Protein AF-A0A7C1PG39-F1 (afdb_monomer)

Foldseek 3Di:
DDDDDPDDPPDLLQDPVNLVVLVVVLVVLVVLLVVDQAPDDLVVLCVVVNPPVSCVCVVQCSSPSLQGPVNLVSLVSNLSSLVVVLVVLVVVLVVCPPPPPLVSLLSVLVSLLSVLVSLLSVLSSCQVVFKDKDKDKAFAQGKAPCVVVVDQWIKHFPDWDFDADPQQHTDKIKTWIFTGGPNHGPDIDIAIAVRWDDDPQKTKHQDDKFKWWWWWWAFPNDIDTDTGTAQDWDDPPQQKIKHKHKALAWDADPVRHTHHSHRHNPPIKIWIFMDHNRHTPDIDIDDQQGWADDPGGIMHGPDMTMITMMMMIHGPSVVSNVVSVVSSVSSVVSNVVSVVVVVVVVVVD

pLDDT: mean 91.59, std 9.26, range [41.66, 98.5]

Nearest PDB structures (foldseek):
  6zmq-assembly1_A  TM=5.097E-01  e=8.838E-05  Thermus thermophilus HB27
  7r5j-assembly1_T0  TM=1.259E-01  e=3.767E+00  Homo sapiens

Secondary structure (DSSP, 8-state):
----PPPPPPPGGG-HHHHHHHHHHHHHHHHHHHTS--S--HHHHHHHH-HHHHHHHHHHTGGGGGGSHHHHHHHHHHHHHHHHHHHHHHHHHHHTTTS-HHHHHHHHHHHHHHHHHHHHHHHHHHHHHH-EEEEEEEETT-EE-GGGGT-S-EEEEEEEEEEE-TTS-EEEEEEEEEEEETTEEEEEEEEETTB-EEETTEEEEEEEEEEEEEEEEEETTEEEEEEEETT-EEE-STTEEEEEEEETBEEE-TTS-EEESSSS-SB-EEEEEEEETTEEEEEEEE-TT-EEEETTEEEEEEEEEEEEEEEEEE-TTHHHHHHHHHHHHHHHHHHHHHHHHHHHHTT--

Sequence (349 aa):
MFGIAPRARENPLLSVRIFLGVIAFLAAACTLASLIPQREISAFYLHHYGPILGRLIVFAGLDRAYQAWWFVAAEAWLVLSMGACTWRRAMMWRRLGGAPARHRIAQLSLALAHLGVLLILATLILRPYTHRADYVNVAEGGIAGLARHAYPFDLYVRRFTVDVYPDGTPKQYTTLVEVRESGKIKRVARIAVNHPLRHRGTTVYQYNWGWLVRGTVTRAGATRLFEIPSGTAVDLAGGCSLHLHFYPDFALDAAGAPSSRSPLPRRPRVFYVLYRDGRPETFGLAAPGETASLPDGNLVVQGYKPYTGLQVKREPTLPLTFLGFGLTAAGLALYYTLRLTRAQNSTEG

Radius of gyration: 30.85 Å; Cα contacts (8 Å, |Δi|>4): 622; chains: 1; bounding box: 72×48×105 Å

Structure (mmCIF, N/CA/C/O backbone):
data_AF-A0A7C1PG39-F1
#
_entry.id   AF-A0A7C1PG39-F1
#
loop_
_atom_site.group_PDB
_atom_site.id
_atom_site.type_symbol
_atom_site.label_atom_id
_atom_site.label_alt_id
_atom_site.label_comp_id
_atom_site.label_asym_id
_atom_site.label_entity_id
_atom_site.label_seq_id
_atom_site.pdbx_PDB_ins_code
_atom_site.Cartn_x
_atom_site.Cartn_y
_atom_site.Cartn_z
_atom_site.occupancy
_atom_site.B_iso_or_equiv
_atom_site.auth_seq_id
_atom_site.auth_comp_id
_atom_site.auth_asym_id
_atom_site.auth_atom_id
_atom_site.pdbx_PDB_model_num
ATOM 1 N N . MET A 1 1 ? -0.881 6.424 72.171 1.00 41.66 1 MET A N 1
ATOM 2 C CA . MET A 1 1 ? -0.292 5.715 71.015 1.00 41.66 1 MET A CA 1
ATOM 3 C C . MET A 1 1 ? -1.399 5.545 69.974 1.00 41.66 1 MET A C 1
ATOM 5 O O . MET A 1 1 ? -2.175 4.606 70.060 1.00 41.66 1 MET A O 1
ATOM 9 N N . PHE A 1 2 ? -1.585 6.527 69.086 1.00 43.25 2 PHE A N 1
ATOM 10 C CA . PHE A 1 2 ? -2.632 6.471 68.058 1.00 43.25 2 PHE A CA 1
ATOM 11 C C . PHE A 1 2 ? -2.152 5.571 66.917 1.00 43.25 2 PHE A C 1
ATOM 13 O O . PHE A 1 2 ? -1.269 5.952 66.152 1.00 43.25 2 PHE A O 1
ATOM 20 N N . GLY A 1 3 ? -2.699 4.357 66.843 1.00 43.78 3 GLY A N 1
ATOM 21 C CA . GLY A 1 3 ? -2.444 3.431 65.746 1.00 43.78 3 GLY A CA 1
ATOM 22 C C . GLY A 1 3 ? -3.002 3.998 64.445 1.00 43.78 3 GLY A C 1
ATOM 23 O O . GLY A 1 3 ? -4.213 4.034 64.243 1.00 43.78 3 GLY A O 1
ATOM 24 N N . ILE A 1 4 ? -2.115 4.452 63.562 1.00 51.19 4 ILE A N 1
ATOM 25 C CA . ILE A 1 4 ? -2.457 4.773 62.178 1.00 51.19 4 ILE A CA 1
ATOM 26 C C . ILE A 1 4 ? -2.813 3.444 61.511 1.00 51.19 4 ILE A C 1
ATOM 28 O O . ILE A 1 4 ? -1.937 2.616 61.262 1.00 51.19 4 ILE A O 1
ATOM 32 N N . ALA A 1 5 ? -4.101 3.219 61.251 1.00 53.06 5 ALA A N 1
ATOM 33 C CA . ALA A 1 5 ? -4.539 2.092 60.440 1.00 53.06 5 ALA A CA 1
ATOM 34 C C . ALA A 1 5 ? -3.797 2.132 59.086 1.00 53.06 5 ALA A C 1
ATOM 36 O O . ALA A 1 5 ? -3.719 3.203 58.470 1.00 53.06 5 ALA A O 1
ATOM 37 N N . PRO A 1 6 ? -3.231 1.012 58.603 1.00 53.28 6 PRO A N 1
ATOM 38 C CA . PRO A 1 6 ? -2.527 1.001 57.329 1.00 53.28 6 PRO A CA 1
ATOM 39 C C . PRO A 1 6 ? -3.495 1.419 56.217 1.00 53.28 6 PRO A C 1
ATOM 41 O O . PRO A 1 6 ? -4.559 0.821 56.054 1.00 53.28 6 PRO A O 1
ATOM 44 N N . ARG A 1 7 ? -3.139 2.461 55.447 1.00 59.53 7 ARG A N 1
ATOM 45 C CA . ARG A 1 7 ? -3.878 2.837 54.232 1.00 59.53 7 ARG A CA 1
ATOM 46 C C . ARG A 1 7 ? -3.993 1.590 53.359 1.00 59.53 7 ARG A C 1
ATOM 48 O O . ARG A 1 7 ? -2.973 1.042 52.941 1.00 59.53 7 ARG A O 1
ATOM 55 N N . ALA A 1 8 ? -5.221 1.139 53.104 1.00 61.12 8 ALA A N 1
ATOM 56 C CA . ALA A 1 8 ? -5.480 0.048 52.175 1.00 61.12 8 ALA A CA 1
ATOM 57 C C . ALA A 1 8 ? -4.740 0.342 50.860 1.00 61.12 8 ALA A C 1
ATOM 59 O O . ALA A 1 8 ? -4.895 1.430 50.304 1.00 61.12 8 ALA A O 1
ATOM 60 N N . ARG A 1 9 ? -3.891 -0.589 50.399 1.00 66.56 9 ARG A N 1
ATOM 61 C CA . ARG A 1 9 ? -3.135 -0.419 49.149 1.00 66.56 9 ARG A CA 1
ATOM 62 C C . ARG A 1 9 ? -4.124 -0.124 48.020 1.00 66.56 9 ARG A C 1
ATOM 64 O O . ARG A 1 9 ? -4.999 -0.940 47.737 1.00 66.56 9 ARG A O 1
ATOM 71 N N . GLU A 1 10 ? -3.998 1.045 47.395 1.00 77.50 10 GLU A N 1
ATOM 72 C CA 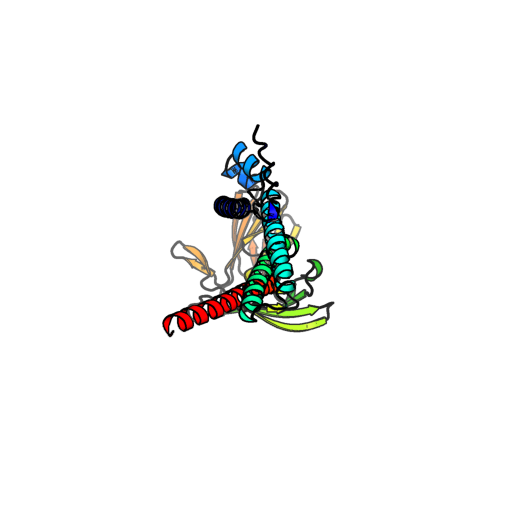. GLU A 1 10 ? -4.821 1.414 46.245 1.00 77.50 10 GLU A CA 1
ATOM 73 C C . GLU A 1 10 ? -4.595 0.400 45.116 1.00 77.50 10 GLU A C 1
ATOM 75 O O . GLU A 1 10 ? -3.454 0.100 44.764 1.00 77.50 10 GLU A O 1
ATOM 80 N N . ASN A 1 11 ? -5.674 -0.155 44.552 1.00 88.56 11 ASN A N 1
ATOM 81 C CA . ASN A 1 11 ? -5.563 -1.073 43.420 1.00 88.56 11 ASN A CA 1
ATOM 82 C C . ASN A 1 11 ? -5.003 -0.299 42.210 1.00 88.56 11 ASN A C 1
ATOM 84 O O . ASN A 1 11 ? -5.682 0.612 41.721 1.00 88.56 11 ASN A O 1
ATOM 88 N N . PRO A 1 12 ? -3.814 -0.655 41.693 1.00 90.88 12 PRO A N 1
ATOM 89 C CA . PRO A 1 12 ? -3.157 0.118 40.647 1.00 90.88 12 PRO A CA 1
ATOM 90 C C . PRO A 1 12 ? -3.965 0.158 39.341 1.00 90.88 12 PRO A C 1
ATOM 92 O O . PRO A 1 12 ? -3.928 1.165 38.638 1.00 90.88 12 PRO A O 1
ATOM 95 N N . LEU A 1 13 ? -4.771 -0.873 39.051 1.00 90.56 13 LEU A N 1
ATOM 96 C CA . LEU A 1 13 ? -5.644 -0.912 37.869 1.00 90.56 13 LEU A CA 1
ATOM 97 C C . LEU A 1 13 ? -6.783 0.116 37.924 1.00 90.56 13 LEU A C 1
ATOM 99 O O . LEU A 1 13 ? -7.329 0.480 36.886 1.00 90.56 13 LEU A O 1
ATOM 103 N N . LEU A 1 14 ? -7.150 0.587 39.118 1.00 89.94 14 LEU A N 1
ATOM 104 C CA . LEU A 1 14 ? -8.208 1.578 39.330 1.00 89.94 14 LEU A CA 1
ATOM 105 C C . LEU A 1 14 ? -7.648 2.975 39.652 1.00 89.94 14 LEU A C 1
ATOM 107 O O . LEU A 1 14 ? -8.418 3.885 39.966 1.00 89.94 14 LEU A O 1
ATOM 111 N N . SER A 1 15 ? -6.324 3.157 39.592 1.00 92.44 15 SER A N 1
ATOM 112 C CA . SER A 1 15 ? -5.670 4.428 39.898 1.00 92.44 15 SER A CA 1
ATOM 113 C C . SER A 1 15 ? -5.653 5.358 38.684 1.00 92.44 15 SER A C 1
ATOM 115 O O . SER A 1 15 ? -4.972 5.101 37.691 1.00 92.44 15 SER A O 1
ATOM 117 N N . VAL A 1 16 ? -6.343 6.497 38.794 1.00 89.88 16 VAL A N 1
ATOM 118 C CA . VAL A 1 16 ? -6.350 7.543 37.752 1.00 89.88 16 VAL A CA 1
ATOM 119 C C . VAL A 1 16 ? -4.948 8.120 37.527 1.00 89.88 16 VAL A C 1
ATOM 121 O O . VAL A 1 16 ? -4.597 8.452 36.400 1.00 89.88 16 VAL A O 1
ATOM 124 N N . ARG A 1 17 ? -4.116 8.199 38.576 1.00 92.94 17 ARG A N 1
ATOM 12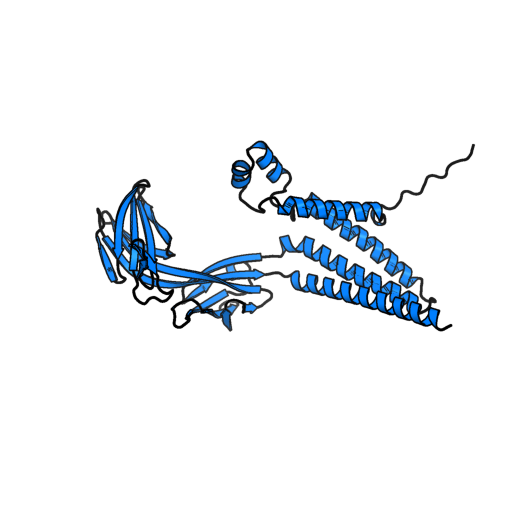5 C CA . ARG A 1 17 ? -2.740 8.713 38.473 1.00 92.94 17 ARG A CA 1
ATOM 126 C C . ARG A 1 17 ? -1.877 7.829 37.578 1.00 92.94 17 ARG A C 1
ATOM 128 O O . ARG A 1 17 ? -1.206 8.340 36.689 1.00 92.94 17 ARG A O 1
ATOM 135 N N . ILE A 1 18 ? -1.938 6.512 37.789 1.00 94.00 18 ILE A N 1
ATOM 136 C CA . ILE A 1 18 ? -1.209 5.546 36.958 1.00 94.00 18 ILE A CA 1
ATOM 137 C C . ILE A 1 18 ? -1.749 5.588 35.528 1.00 94.00 18 ILE A C 1
ATOM 139 O O . ILE A 1 18 ? -0.968 5.668 34.589 1.00 94.00 18 ILE A O 1
ATOM 143 N N . PHE A 1 19 ? -3.073 5.603 35.360 1.00 92.75 19 PHE A N 1
ATOM 144 C CA . PHE A 1 19 ? -3.708 5.679 34.045 1.00 92.75 19 PHE A CA 1
ATOM 145 C C . PHE A 1 19 ? -3.235 6.892 33.225 1.00 92.75 19 PHE A C 1
ATOM 147 O O . PHE A 1 19 ? -2.781 6.733 32.093 1.00 92.75 19 PHE A O 1
ATOM 154 N N . LEU A 1 20 ? -3.276 8.095 33.811 1.00 94.38 20 LEU A N 1
ATOM 155 C CA . LEU A 1 20 ? -2.799 9.316 33.155 1.00 94.38 20 LEU A CA 1
ATOM 156 C C . LEU A 1 20 ? -1.292 9.270 32.876 1.00 94.38 20 LEU A C 1
ATOM 158 O O . LEU A 1 20 ? -0.862 9.715 31.814 1.00 94.38 20 LEU A O 1
ATOM 162 N N . GLY A 1 21 ? -0.501 8.693 33.785 1.00 97.19 21 GLY A N 1
ATOM 163 C CA . GLY A 1 21 ? 0.932 8.483 33.577 1.00 97.19 21 GLY A CA 1
ATOM 164 C C . GLY A 1 21 ? 1.232 7.576 32.380 1.00 97.19 21 GLY A C 1
ATOM 165 O O . GLY A 1 21 ? 2.100 7.898 31.574 1.00 97.19 21 GLY A O 1
ATOM 166 N N . VAL A 1 22 ? 0.478 6.486 32.211 1.00 96.56 22 VAL A N 1
ATOM 167 C CA . VAL A 1 22 ? 0.635 5.570 31.069 1.00 96.56 22 VAL A CA 1
ATOM 168 C C . VAL A 1 22 ? 0.227 6.239 29.752 1.00 96.56 22 VAL A C 1
ATOM 170 O O . VAL A 1 22 ? 0.927 6.081 28.755 1.00 96.56 22 VAL A O 1
ATOM 173 N N . ILE A 1 23 ? -0.846 7.039 29.736 1.00 95.38 23 ILE A N 1
ATOM 174 C CA . ILE A 1 23 ? -1.215 7.827 28.546 1.00 95.38 23 ILE A CA 1
ATOM 175 C C . ILE A 1 23 ? -0.121 8.841 28.199 1.00 95.38 23 ILE A C 1
ATOM 177 O O . ILE A 1 23 ? 0.262 8.942 27.035 1.00 95.38 23 ILE A O 1
ATOM 181 N N . ALA A 1 24 ? 0.400 9.574 29.186 1.00 97.38 24 ALA A N 1
ATOM 182 C CA . ALA A 1 24 ? 1.472 10.543 28.968 1.00 97.38 24 ALA A CA 1
ATOM 183 C C . ALA A 1 24 ? 2.743 9.868 28.430 1.00 97.38 24 ALA A C 1
ATOM 185 O O . ALA A 1 24 ? 3.367 10.378 27.500 1.00 97.38 24 ALA A O 1
ATOM 186 N N . PHE A 1 25 ? 3.082 8.690 28.960 1.00 96.81 25 PHE A N 1
ATOM 187 C CA . PHE A 1 25 ? 4.173 7.865 28.454 1.00 96.81 25 PHE A CA 1
ATOM 188 C C . PHE A 1 25 ? 3.961 7.466 26.988 1.00 96.81 25 PHE A C 1
ATOM 190 O O . PHE A 1 25 ? 4.849 7.693 26.169 1.00 96.81 25 PHE A O 1
ATOM 197 N N . LEU A 1 26 ? 2.788 6.928 26.632 1.00 95.19 26 LEU A N 1
ATOM 198 C CA . LEU A 1 26 ? 2.481 6.551 25.248 1.00 95.19 26 LEU A CA 1
ATOM 199 C C . LEU A 1 26 ? 2.504 7.759 24.307 1.00 95.19 26 LEU A C 1
ATOM 201 O O . LEU A 1 26 ? 3.029 7.658 23.203 1.00 95.19 26 LEU A O 1
ATOM 205 N N . ALA A 1 27 ? 1.989 8.911 24.741 1.00 95.44 27 ALA A N 1
ATOM 206 C CA . ALA A 1 27 ? 2.037 10.143 23.959 1.00 95.44 27 ALA A CA 1
ATOM 207 C C . ALA A 1 27 ? 3.486 10.585 23.693 1.00 95.44 27 ALA A C 1
ATOM 209 O O . ALA A 1 27 ? 3.842 10.861 22.548 1.00 95.44 27 ALA A O 1
ATOM 210 N N . ALA A 1 28 ? 4.342 10.590 24.721 1.00 95.56 28 ALA A N 1
ATOM 211 C CA . ALA A 1 28 ? 5.761 10.909 24.574 1.00 95.56 28 ALA A CA 1
ATOM 212 C C . ALA A 1 28 ? 6.482 9.902 23.661 1.00 95.56 28 ALA A C 1
ATOM 214 O O . ALA A 1 28 ? 7.243 10.302 22.779 1.00 95.56 28 ALA A O 1
ATOM 215 N N . ALA A 1 29 ? 6.195 8.609 23.825 1.00 93.81 29 ALA A N 1
ATOM 216 C CA . ALA A 1 29 ? 6.745 7.548 22.993 1.00 93.81 29 ALA A CA 1
ATOM 217 C C . ALA A 1 29 ? 6.335 7.684 21.520 1.00 93.81 29 ALA A C 1
ATOM 219 O O . ALA A 1 29 ? 7.189 7.569 20.646 1.00 93.81 29 ALA A O 1
ATOM 220 N N . CYS A 1 30 ? 5.062 7.973 21.233 1.00 92.81 30 CYS A N 1
ATOM 221 C CA . CYS A 1 30 ? 4.568 8.214 19.876 1.00 92.81 30 CYS A CA 1
ATOM 222 C C . CYS A 1 30 ? 5.248 9.424 19.225 1.00 92.81 30 CYS A C 1
ATOM 224 O O . CYS A 1 30 ? 5.636 9.352 18.057 1.00 92.81 30 CYS A O 1
ATOM 226 N N . THR A 1 31 ? 5.418 10.518 19.972 1.00 93.19 31 THR A N 1
ATOM 227 C CA . THR A 1 31 ? 6.129 11.710 19.492 1.00 93.19 31 THR A CA 1
ATOM 228 C C . THR A 1 31 ? 7.583 11.380 19.168 1.00 93.19 31 THR A C 1
ATOM 230 O O . THR A 1 31 ? 8.038 11.677 18.068 1.00 93.19 31 THR A O 1
ATOM 233 N N . LEU A 1 32 ? 8.294 10.703 20.075 1.00 91.31 32 LEU A N 1
ATOM 234 C CA . LEU A 1 32 ? 9.685 10.301 19.857 1.00 91.31 32 LEU A CA 1
ATOM 235 C C . LEU A 1 32 ? 9.826 9.342 18.666 1.00 91.31 32 LEU A C 1
ATOM 237 O O . LEU A 1 32 ? 10.704 9.525 17.828 1.00 91.31 32 LEU A O 1
ATOM 241 N N . ALA A 1 33 ? 8.942 8.348 18.563 1.00 89.88 33 ALA A N 1
ATOM 242 C CA . ALA A 1 33 ? 8.939 7.380 17.470 1.00 89.88 33 ALA A CA 1
ATOM 243 C C . ALA A 1 33 ? 8.717 8.044 16.106 1.00 89.88 33 ALA A C 1
ATOM 245 O O . ALA A 1 33 ? 9.299 7.616 15.115 1.00 89.88 33 ALA A O 1
ATOM 246 N N . SER A 1 34 ? 7.925 9.117 16.056 1.00 90.38 34 SER A N 1
ATOM 247 C CA . SER A 1 34 ? 7.662 9.862 14.818 1.00 90.38 34 SER A CA 1
ATOM 248 C C . SER A 1 34 ? 8.887 10.629 14.301 1.00 90.38 34 SER A C 1
ATOM 250 O O . SER A 1 34 ? 8.919 10.993 13.130 1.00 90.38 34 SER A O 1
ATOM 252 N N . LEU A 1 35 ? 9.899 10.863 15.147 1.00 93.31 35 LEU A N 1
ATOM 253 C CA . LEU A 1 35 ? 11.158 11.518 14.769 1.00 93.31 35 LEU A CA 1
ATOM 254 C C . LEU A 1 35 ? 12.196 10.544 14.190 1.00 93.31 35 LEU A C 1
ATOM 256 O O . LEU A 1 35 ? 13.206 10.978 13.639 1.00 93.31 35 LEU A O 1
ATOM 260 N N . ILE A 1 36 ? 11.975 9.235 14.332 1.00 93.25 36 ILE A N 1
ATOM 261 C CA . ILE A 1 36 ? 12.911 8.188 13.918 1.00 93.25 36 ILE A CA 1
ATOM 262 C C . ILE A 1 36 ? 12.274 7.412 12.756 1.00 93.25 36 ILE A C 1
ATOM 264 O O . ILE A 1 36 ? 11.169 6.890 12.931 1.00 93.25 36 ILE A O 1
ATOM 268 N N . PRO A 1 37 ? 12.941 7.275 11.590 1.00 94.12 37 PRO A N 1
ATOM 269 C CA . PRO A 1 37 ? 12.465 6.419 10.505 1.00 94.12 37 PRO A CA 1
ATOM 270 C C . PRO A 1 37 ? 12.136 5.023 11.036 1.00 94.12 37 PRO A C 1
ATOM 272 O O . PRO A 1 37 ? 12.925 4.447 11.780 1.00 94.12 37 PRO A O 1
ATOM 275 N N . GLN A 1 38 ? 10.962 4.488 10.713 1.00 93.31 38 GLN A N 1
ATOM 276 C CA . GLN A 1 38 ? 10.481 3.222 11.274 1.00 93.31 38 GLN A CA 1
ATOM 277 C C . GLN A 1 38 ? 10.687 2.071 10.283 1.00 93.31 38 GLN A C 1
ATOM 279 O O . GLN A 1 38 ? 10.391 2.216 9.100 1.00 93.31 38 GLN A O 1
ATOM 284 N N . ARG A 1 39 ? 11.076 0.897 10.795 1.00 90.31 39 ARG A N 1
ATOM 285 C CA . ARG A 1 39 ? 11.240 -0.373 10.063 1.00 90.31 39 ARG A CA 1
ATOM 286 C C . ARG A 1 39 ? 12.253 -0.339 8.919 1.00 90.31 39 ARG A C 1
ATOM 288 O O . ARG A 1 39 ? 12.139 -1.129 7.982 1.00 90.31 39 ARG A O 1
ATOM 295 N N . GLU A 1 40 ? 13.248 0.530 9.016 1.00 93.25 40 GLU A N 1
ATOM 296 C CA . GLU A 1 40 ? 14.405 0.462 8.133 1.00 93.25 40 GLU A CA 1
ATOM 297 C C . GLU A 1 40 ? 15.301 -0.724 8.504 1.00 93.25 40 GLU A C 1
ATOM 299 O O . GLU A 1 40 ? 15.202 -1.320 9.583 1.00 93.25 40 GLU A O 1
ATOM 304 N N . ILE A 1 41 ? 16.205 -1.087 7.600 1.00 92.81 41 ILE A N 1
ATOM 305 C CA . ILE A 1 41 ? 17.212 -2.111 7.888 1.00 92.81 41 ILE A CA 1
ATOM 306 C C . ILE A 1 41 ? 18.158 -1.636 8.999 1.00 92.81 41 ILE A C 1
ATOM 308 O O . ILE A 1 41 ? 18.514 -0.465 9.065 1.00 92.81 41 ILE A O 1
ATOM 312 N N . SER A 1 42 ? 18.652 -2.535 9.854 1.00 91.69 42 SER A N 1
ATOM 313 C CA . SER A 1 42 ? 19.498 -2.137 10.995 1.00 91.69 42 SER A CA 1
ATOM 314 C C . SER A 1 42 ? 20.742 -1.330 10.588 1.00 91.69 42 SER A C 1
ATOM 316 O O . SER A 1 42 ? 21.139 -0.411 11.302 1.00 91.69 42 SER A O 1
ATOM 318 N N . ALA A 1 43 ? 21.318 -1.619 9.415 1.00 93.19 43 ALA A N 1
ATOM 319 C CA . ALA A 1 43 ? 22.460 -0.887 8.865 1.00 93.19 43 ALA A CA 1
ATOM 320 C C . ALA A 1 43 ? 22.168 0.607 8.632 1.00 93.19 43 ALA A C 1
ATOM 322 O O . ALA A 1 43 ? 23.052 1.437 8.843 1.00 93.19 43 ALA A O 1
ATOM 323 N N . PHE A 1 44 ? 20.929 0.954 8.266 1.00 96.25 44 PHE A N 1
ATOM 324 C CA . PHE A 1 44 ? 20.497 2.339 8.085 1.00 96.25 44 PHE A CA 1
ATOM 325 C C . PHE A 1 44 ? 20.711 3.146 9.367 1.00 96.25 44 PHE A C 1
ATOM 327 O O . PHE A 1 44 ? 21.318 4.214 9.333 1.00 96.25 44 PHE A O 1
ATOM 334 N N . TYR A 1 45 ? 20.290 2.611 10.516 1.00 95.75 45 TYR A N 1
ATOM 335 C CA . TYR A 1 45 ? 20.395 3.325 11.788 1.00 95.75 45 TYR A CA 1
ATOM 336 C C . TYR A 1 45 ? 21.842 3.502 12.243 1.00 95.75 45 TYR A C 1
ATOM 338 O O . TYR A 1 45 ? 22.198 4.567 12.740 1.00 95.75 45 TYR A O 1
ATOM 346 N N . LEU A 1 46 ? 22.687 2.483 12.057 1.00 95.38 46 LEU A N 1
ATOM 347 C CA . LEU A 1 46 ? 24.109 2.573 12.399 1.00 95.38 46 LEU A CA 1
ATOM 348 C C . LEU A 1 46 ? 24.837 3.601 11.525 1.00 95.38 46 LEU A C 1
ATOM 350 O O . LEU A 1 46 ? 25.708 4.307 12.026 1.00 95.38 46 LEU A O 1
ATOM 354 N N . HIS A 1 47 ? 24.474 3.692 10.244 1.00 95.44 47 HIS A N 1
ATOM 355 C CA . HIS A 1 47 ? 25.060 4.655 9.317 1.00 95.44 47 HIS A CA 1
ATOM 356 C C . HIS A 1 47 ? 24.554 6.084 9.571 1.00 95.44 47 HIS A C 1
ATOM 358 O O . HIS A 1 47 ? 25.343 7.022 9.578 1.00 95.44 47 HIS A O 1
ATOM 364 N N . HIS A 1 48 ? 23.250 6.261 9.801 1.00 96.44 48 HIS A N 1
ATOM 365 C CA . HIS A 1 48 ? 22.633 7.584 9.922 1.00 96.44 48 HIS A CA 1
ATOM 366 C C . HIS A 1 48 ? 22.822 8.222 11.308 1.00 96.44 48 HIS A C 1
ATOM 368 O O . HIS A 1 48 ? 23.032 9.427 11.404 1.00 96.44 48 HIS A O 1
ATOM 374 N N . TYR A 1 49 ? 22.777 7.425 12.380 1.00 95.50 49 TYR A N 1
ATOM 375 C CA . TYR A 1 49 ? 22.872 7.910 13.766 1.00 95.50 49 TYR A CA 1
ATOM 376 C C . TYR A 1 49 ? 24.217 7.581 14.434 1.00 95.50 49 TYR A C 1
ATOM 378 O O . TYR A 1 49 ? 24.443 7.928 15.592 1.00 95.50 49 TYR A O 1
ATOM 386 N N . GLY A 1 50 ? 25.117 6.899 13.725 1.00 96.19 50 GLY A N 1
ATOM 387 C CA . GLY A 1 50 ? 26.386 6.419 14.260 1.00 96.19 50 GLY A CA 1
ATOM 388 C C . GLY A 1 50 ? 26.266 5.099 15.040 1.00 96.19 50 GLY A C 1
ATOM 389 O O . GLY A 1 50 ? 25.175 4.658 15.421 1.00 96.19 50 GLY A O 1
ATOM 390 N N . PRO A 1 51 ? 27.401 4.437 15.322 1.00 94.94 51 PRO A N 1
ATOM 391 C CA . PRO A 1 51 ? 27.423 3.053 15.794 1.00 94.94 51 PRO A CA 1
ATOM 392 C C . PRO A 1 51 ? 26.866 2.861 17.209 1.00 94.94 51 PRO A C 1
ATOM 394 O O . PRO A 1 51 ? 26.412 1.764 17.527 1.00 94.94 51 PRO A O 1
ATOM 397 N N . ILE A 1 52 ? 26.932 3.874 18.076 1.00 96.81 52 ILE A N 1
ATOM 398 C CA . ILE A 1 52 ? 26.436 3.785 19.459 1.00 96.81 52 ILE A CA 1
ATOM 399 C C . ILE A 1 52 ? 24.929 4.042 19.483 1.00 96.81 52 ILE A C 1
ATOM 401 O O . ILE A 1 52 ? 24.160 3.164 19.871 1.00 96.81 52 ILE A O 1
ATOM 405 N N . LEU A 1 53 ? 24.500 5.218 19.016 1.00 95.25 53 LEU A N 1
ATOM 406 C CA . LEU A 1 53 ? 23.093 5.614 19.043 1.00 95.25 53 LEU A CA 1
ATOM 407 C C . LEU A 1 53 ? 22.235 4.721 18.138 1.00 95.25 53 LEU A C 1
ATOM 409 O O . LEU A 1 53 ? 21.165 4.291 18.558 1.00 95.25 53 LEU A O 1
ATOM 413 N N . GLY A 1 54 ? 22.730 4.348 16.953 1.00 95.44 54 GLY A N 1
ATOM 414 C CA . GLY A 1 54 ? 22.045 3.405 16.067 1.00 95.44 54 GLY A CA 1
ATOM 415 C C . GLY A 1 54 ? 21.820 2.036 16.716 1.00 95.44 54 GLY A C 1
ATOM 416 O O . GLY A 1 54 ? 20.730 1.475 16.610 1.00 95.44 54 GLY A O 1
ATOM 417 N N . ARG A 1 55 ? 22.807 1.519 17.467 1.00 95.75 55 ARG A N 1
ATOM 418 C CA . ARG A 1 55 ? 22.637 0.278 18.242 1.00 95.75 55 ARG A CA 1
ATOM 419 C C . ARG A 1 55 ? 21.615 0.436 19.361 1.00 95.75 55 ARG A C 1
ATOM 421 O O . ARG A 1 55 ? 20.803 -0.464 19.536 1.00 95.75 55 ARG A O 1
ATOM 428 N N . LEU A 1 56 ? 21.621 1.560 20.079 1.00 95.56 56 LEU A N 1
ATOM 429 C CA . LEU A 1 56 ? 20.631 1.835 21.125 1.00 95.56 56 LEU A CA 1
ATOM 430 C C . LEU A 1 56 ? 19.207 1.918 20.564 1.00 95.56 56 LEU A C 1
ATOM 432 O O . LEU A 1 56 ? 18.306 1.328 21.152 1.00 95.56 56 LEU A O 1
ATOM 436 N N . ILE A 1 57 ? 19.009 2.585 19.421 1.00 95.06 57 ILE A N 1
ATOM 437 C CA . ILE A 1 57 ? 17.705 2.689 18.744 1.00 95.06 57 ILE A CA 1
ATOM 438 C C . ILE A 1 57 ? 17.155 1.296 18.431 1.00 95.06 57 ILE A C 1
ATOM 440 O O . ILE A 1 57 ? 16.038 0.972 18.835 1.00 95.06 57 ILE A O 1
ATOM 444 N N . VAL A 1 58 ? 17.958 0.460 17.768 1.00 94.12 58 VAL A N 1
ATOM 445 C CA . VAL A 1 58 ? 17.551 -0.895 17.369 1.00 94.12 58 VAL A CA 1
ATOM 446 C C . VAL A 1 58 ? 17.360 -1.807 18.586 1.00 94.12 58 VAL A C 1
ATOM 448 O O . VAL A 1 58 ? 16.407 -2.585 18.646 1.00 94.12 58 VAL A O 1
ATOM 451 N N . PHE A 1 59 ? 18.243 -1.709 19.584 1.00 94.56 59 PHE A N 1
ATOM 452 C CA . PHE A 1 59 ? 18.167 -2.507 20.809 1.00 94.56 59 PHE A CA 1
ATOM 453 C C . PHE A 1 59 ? 16.921 -2.174 21.638 1.00 94.56 59 PHE A C 1
ATOM 455 O O . PHE A 1 59 ? 16.209 -3.076 22.076 1.00 94.56 59 PHE A O 1
ATOM 462 N N . ALA A 1 60 ? 16.623 -0.885 21.817 1.00 93.06 60 ALA A N 1
ATOM 463 C CA . ALA A 1 60 ? 15.438 -0.423 22.536 1.00 93.06 60 ALA A CA 1
ATOM 464 C C . ALA A 1 60 ? 14.130 -0.646 21.748 1.00 93.06 60 ALA A C 1
ATOM 466 O O . ALA A 1 60 ? 13.041 -0.460 22.297 1.00 93.06 60 ALA A O 1
ATOM 467 N N . GLY A 1 61 ? 14.217 -1.040 20.472 1.00 93.44 61 GLY A N 1
ATOM 468 C CA . GLY A 1 61 ? 13.070 -1.218 19.587 1.00 93.44 61 GLY A CA 1
ATOM 469 C C . GLY A 1 61 ? 12.444 0.100 19.129 1.00 93.44 61 GLY A C 1
ATOM 470 O O . GLY A 1 61 ? 11.275 0.107 18.751 1.00 93.44 61 GLY A O 1
ATOM 471 N N . LEU A 1 62 ? 13.181 1.216 19.183 1.00 93.44 62 LEU A N 1
ATOM 472 C CA . LEU A 1 62 ? 12.713 2.532 18.728 1.00 93.44 62 LEU A CA 1
ATOM 473 C C . LEU A 1 62 ? 12.576 2.607 17.197 1.00 93.44 62 LEU A C 1
ATOM 475 O O . LEU A 1 62 ? 11.806 3.424 16.699 1.00 93.44 62 LEU A O 1
ATOM 479 N N . ASP A 1 63 ? 13.256 1.719 16.466 1.00 93.44 63 ASP A N 1
ATOM 480 C CA . ASP A 1 63 ? 13.071 1.461 15.029 1.00 93.44 63 ASP A CA 1
ATOM 481 C C . ASP A 1 63 ? 11.698 0.845 14.702 1.00 93.44 63 ASP A C 1
ATOM 483 O O . ASP A 1 63 ? 11.244 0.868 13.559 1.00 93.44 63 ASP A O 1
ATOM 487 N N . ARG A 1 64 ? 11.029 0.275 15.707 1.00 91.69 64 ARG A N 1
ATOM 488 C CA . ARG A 1 64 ? 9.731 -0.402 15.607 1.00 91.69 64 ARG A CA 1
ATOM 489 C C . ARG A 1 64 ? 8.895 -0.142 16.856 1.00 91.69 64 ARG A C 1
ATOM 491 O O . ARG A 1 64 ? 8.314 -1.067 17.424 1.00 91.69 64 ARG A O 1
ATOM 498 N N . ALA A 1 65 ? 8.828 1.121 17.280 1.00 92.00 65 ALA A N 1
ATOM 499 C CA . ALA A 1 65 ? 8.312 1.509 18.595 1.00 92.00 65 ALA A CA 1
ATOM 500 C C . ALA A 1 65 ? 6.901 0.960 18.871 1.00 92.00 65 ALA A C 1
ATOM 502 O O . ALA A 1 65 ? 6.656 0.390 19.927 1.00 92.00 65 ALA A O 1
ATOM 503 N N . TYR A 1 66 ? 6.008 1.011 17.877 1.00 88.19 66 TYR A N 1
ATOM 504 C CA . TYR A 1 66 ? 4.626 0.507 17.966 1.00 88.19 66 TYR A CA 1
ATOM 505 C C . TYR A 1 66 ? 4.499 -1.021 18.118 1.00 88.19 66 TYR A C 1
ATOM 507 O O . TYR A 1 66 ? 3.398 -1.546 18.248 1.00 88.19 66 TYR A O 1
ATOM 515 N N . GLN A 1 67 ? 5.608 -1.754 18.026 1.00 90.12 67 GLN A N 1
ATOM 516 C CA . GLN A 1 67 ? 5.689 -3.203 18.239 1.00 90.12 67 GLN A CA 1
ATOM 517 C C . GLN A 1 67 ? 6.638 -3.562 19.383 1.00 90.12 67 GLN A C 1
ATOM 519 O O . GLN A 1 67 ? 6.796 -4.740 19.704 1.00 90.12 67 GLN A O 1
ATOM 524 N N . ALA A 1 68 ? 7.296 -2.570 19.983 1.00 93.38 68 ALA A N 1
ATOM 525 C CA . ALA A 1 68 ? 8.212 -2.808 21.073 1.00 93.38 68 ALA A CA 1
ATOM 526 C C . ALA A 1 68 ? 7.441 -3.298 22.305 1.00 93.38 68 ALA A C 1
ATOM 528 O O . ALA A 1 68 ? 6.345 -2.822 22.609 1.00 93.38 68 ALA A O 1
ATOM 529 N N . TRP A 1 69 ? 8.026 -4.249 23.034 1.00 93.19 69 TRP A N 1
ATOM 530 C CA . TRP A 1 69 ? 7.369 -4.896 24.173 1.00 93.19 69 TRP A CA 1
ATOM 531 C C . TRP A 1 69 ? 6.910 -3.888 25.235 1.00 93.19 69 TRP A C 1
ATOM 533 O O . TRP A 1 69 ? 5.857 -4.075 25.833 1.00 93.19 69 TRP A O 1
ATOM 543 N N . TRP A 1 70 ? 7.664 -2.803 25.441 1.00 95.44 70 TRP A N 1
ATOM 544 C CA . TRP A 1 70 ? 7.339 -1.757 26.411 1.00 95.44 70 TRP A CA 1
ATOM 545 C C . TRP A 1 70 ? 6.124 -0.926 25.978 1.00 95.44 70 TRP A C 1
ATOM 547 O O . TRP A 1 70 ? 5.319 -0.532 26.821 1.00 95.44 70 TRP A O 1
ATOM 557 N N . PHE A 1 71 ? 5.949 -0.702 24.672 1.00 94.75 71 PHE A N 1
ATOM 558 C CA . PHE A 1 71 ? 4.806 0.023 24.118 1.00 94.75 71 PHE A CA 1
ATOM 559 C C . PHE A 1 71 ? 3.548 -0.842 24.224 1.00 94.75 71 PHE A C 1
ATOM 561 O O . PHE A 1 71 ? 2.542 -0.421 24.792 1.00 94.75 71 PHE A O 1
ATOM 568 N N . VAL A 1 72 ? 3.653 -2.101 23.787 1.00 93.69 72 VAL A N 1
ATOM 569 C CA . VAL A 1 72 ? 2.571 -3.093 23.879 1.00 93.69 72 VAL A CA 1
ATOM 570 C C . VAL A 1 72 ? 2.174 -3.353 25.336 1.00 93.69 72 VAL A C 1
ATOM 572 O O . VAL A 1 72 ? 0.989 -3.472 25.635 1.00 93.69 72 VAL A O 1
ATOM 575 N N . ALA A 1 73 ? 3.132 -3.399 26.269 1.00 95.31 73 ALA A N 1
ATOM 576 C CA . ALA A 1 73 ? 2.848 -3.561 27.695 1.00 95.31 73 ALA A CA 1
ATOM 577 C C . ALA A 1 73 ? 2.083 -2.361 28.277 1.00 95.31 73 ALA A C 1
ATOM 579 O O . ALA A 1 73 ? 1.143 -2.552 29.051 1.00 95.31 73 ALA A O 1
ATOM 580 N N . ALA A 1 74 ? 2.445 -1.134 27.888 1.00 95.88 74 ALA A N 1
ATOM 581 C CA . ALA A 1 74 ? 1.727 0.073 28.291 1.00 95.88 74 ALA A CA 1
ATOM 582 C C . ALA A 1 74 ? 0.290 0.098 27.734 1.00 95.88 74 ALA A C 1
ATOM 584 O O . ALA A 1 74 ? -0.653 0.377 28.478 1.00 95.88 74 ALA A O 1
ATOM 585 N N . GLU A 1 75 ? 0.091 -0.270 26.465 1.00 94.75 75 GLU A N 1
ATOM 586 C CA . GLU A 1 75 ? -1.251 -0.416 25.882 1.00 94.75 75 GLU A CA 1
ATOM 587 C C . GLU A 1 75 ? -2.069 -1.516 26.573 1.00 94.75 75 GLU A C 1
ATOM 589 O O . GLU A 1 75 ? -3.229 -1.298 26.932 1.00 94.75 75 GLU A O 1
ATOM 594 N N . ALA A 1 76 ? -1.467 -2.682 26.827 1.00 94.88 76 ALA A N 1
ATOM 595 C CA . ALA A 1 76 ? -2.116 -3.781 27.535 1.00 94.88 76 ALA A CA 1
ATOM 596 C C . ALA A 1 76 ? -2.535 -3.364 28.952 1.00 94.88 76 ALA A C 1
ATOM 598 O O . ALA A 1 76 ? -3.638 -3.690 29.395 1.00 94.88 76 ALA A O 1
ATOM 599 N N . TRP A 1 77 ? -1.707 -2.580 29.647 1.00 96.06 77 TRP A N 1
ATOM 600 C CA . TRP A 1 77 ? -2.072 -2.010 30.939 1.00 96.06 77 TRP A CA 1
ATOM 601 C C . TRP A 1 77 ? -3.287 -1.078 30.842 1.00 96.06 77 TRP A C 1
ATOM 603 O O . TRP A 1 77 ? -4.190 -1.176 31.677 1.00 96.06 77 TRP A O 1
ATOM 613 N N . LEU A 1 78 ? -3.365 -0.210 29.822 1.00 95.31 78 LEU A N 1
ATOM 614 C CA . LEU A 1 78 ? -4.553 0.628 29.603 1.00 95.31 78 LEU A CA 1
ATOM 615 C C . LEU A 1 78 ? -5.809 -0.215 29.379 1.00 95.31 78 LEU A C 1
ATOM 617 O O . LEU A 1 78 ? -6.853 0.099 29.95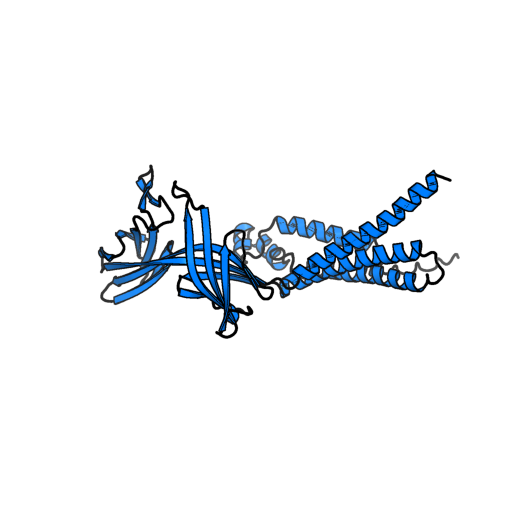1 1.00 95.31 78 LEU A O 1
ATOM 621 N N . VAL A 1 79 ? -5.709 -1.302 28.608 1.00 96.00 79 VAL A N 1
ATOM 622 C CA . VAL A 1 79 ? -6.818 -2.246 28.405 1.00 96.00 79 VAL A CA 1
ATOM 623 C C . VAL A 1 79 ? -7.252 -2.868 29.735 1.00 96.00 79 VAL A C 1
ATOM 625 O O . VAL A 1 79 ? -8.444 -2.878 30.040 1.00 96.00 79 VAL A O 1
ATOM 628 N N . LEU A 1 80 ? -6.314 -3.332 30.565 1.00 95.06 80 LEU A N 1
ATOM 629 C CA . LEU A 1 80 ? -6.625 -3.919 31.874 1.00 95.06 80 LEU A CA 1
ATOM 630 C C . LEU A 1 80 ? -7.253 -2.898 32.835 1.00 95.06 80 LEU A C 1
ATOM 632 O O . LEU A 1 80 ? -8.248 -3.201 33.496 1.00 95.06 80 LEU A O 1
ATOM 636 N N . SER A 1 81 ? -6.712 -1.679 32.887 1.00 94.56 81 SER A N 1
ATOM 637 C CA . SER A 1 81 ? -7.222 -0.599 33.737 1.00 94.56 81 SER A CA 1
ATOM 638 C C . SER A 1 81 ? -8.629 -0.162 33.313 1.00 94.56 81 SER A C 1
ATOM 640 O O . SER A 1 81 ? -9.556 -0.141 34.130 1.00 94.56 81 SER A O 1
ATOM 642 N N . MET A 1 82 ? -8.840 0.094 32.018 1.00 92.62 82 MET A N 1
ATOM 643 C CA . MET A 1 82 ? -10.160 0.429 31.477 1.00 92.62 82 MET A CA 1
ATOM 644 C C . MET A 1 82 ? -11.145 -0.729 31.627 1.00 92.62 82 MET A C 1
ATOM 646 O O . MET A 1 82 ? -12.317 -0.494 31.932 1.00 92.62 82 MET A O 1
ATOM 650 N N . GLY A 1 83 ? -10.685 -1.972 31.482 1.00 94.00 83 GLY A N 1
ATOM 651 C CA . GLY A 1 83 ? -11.473 -3.177 31.718 1.00 94.00 83 GLY A CA 1
ATOM 652 C C . GLY A 1 83 ? -11.963 -3.254 33.162 1.00 94.00 83 GLY A C 1
ATOM 653 O O . GLY A 1 83 ? -13.164 -3.402 33.395 1.00 94.00 83 GLY A O 1
ATOM 654 N N . ALA A 1 84 ? -11.072 -3.046 34.135 1.00 92.69 84 ALA A N 1
ATOM 655 C CA . ALA A 1 84 ? -11.414 -3.017 35.556 1.00 92.69 84 ALA A CA 1
ATOM 656 C C . ALA A 1 84 ? -12.415 -1.894 35.892 1.00 92.69 84 ALA A C 1
ATOM 658 O O . ALA A 1 84 ? -13.403 -2.125 36.599 1.00 92.69 84 ALA A O 1
ATOM 659 N N . CYS A 1 85 ? -12.213 -0.693 35.340 1.00 89.81 85 CYS A N 1
ATOM 660 C CA . CYS A 1 85 ? -13.143 0.428 35.484 1.00 89.81 85 CYS A CA 1
ATOM 661 C C . CYS A 1 85 ? -14.524 0.113 34.890 1.00 89.81 85 CYS A C 1
ATOM 663 O O . CYS A 1 85 ? -15.548 0.372 35.526 1.00 89.81 85 CYS A O 1
ATOM 665 N N . THR A 1 86 ? -14.560 -0.485 33.698 1.00 91.19 86 THR A N 1
ATOM 666 C CA . THR A 1 86 ? -15.797 -0.883 33.005 1.00 91.19 86 THR A CA 1
ATOM 667 C C . THR A 1 86 ? -16.545 -1.957 33.786 1.00 91.19 86 THR A C 1
ATOM 669 O O . THR A 1 86 ? -17.750 -1.834 34.005 1.00 91.19 86 THR A O 1
ATOM 672 N N . TRP A 1 87 ? -15.827 -2.956 34.301 1.00 89.56 87 TRP A N 1
ATOM 673 C CA . TRP A 1 87 ? -16.383 -4.015 35.138 1.00 89.56 87 TRP A CA 1
ATOM 674 C C . TRP A 1 87 ? -17.008 -3.473 36.424 1.00 89.56 87 TRP A C 1
ATOM 676 O O . TRP A 1 87 ? -18.154 -3.790 36.750 1.00 89.56 87 TRP A O 1
ATOM 686 N N . ARG A 1 88 ? -16.299 -2.586 37.135 1.00 87.12 88 ARG A N 1
ATOM 687 C CA . ARG A 1 88 ? -16.823 -1.927 38.341 1.00 87.12 88 ARG A CA 1
ATOM 688 C C . ARG A 1 88 ? -18.111 -1.156 38.041 1.00 87.12 88 ARG A C 1
ATOM 690 O O . ARG A 1 88 ? -19.040 -1.172 38.850 1.00 87.12 88 ARG A O 1
ATOM 697 N N . ARG A 1 89 ? -18.186 -0.520 36.871 1.00 84.56 89 ARG A N 1
ATOM 698 C CA . ARG A 1 89 ? -19.368 0.213 36.404 1.00 84.56 89 ARG A CA 1
ATOM 699 C C . ARG A 1 89 ? -20.541 -0.711 36.081 1.00 84.56 89 ARG A C 1
ATOM 701 O O . ARG A 1 89 ? -21.658 -0.447 36.519 1.00 84.56 89 ARG A O 1
ATOM 708 N N . ALA A 1 90 ? -20.281 -1.829 35.407 1.00 83.31 90 ALA A N 1
ATOM 709 C CA . ALA A 1 90 ? -21.283 -2.859 35.136 1.00 83.31 90 ALA A CA 1
ATOM 710 C C . ALA A 1 90 ? -21.845 -3.471 36.435 1.00 83.31 90 ALA A C 1
ATOM 712 O O . ALA A 1 90 ? -23.058 -3.639 36.580 1.00 83.31 90 ALA A O 1
ATOM 713 N N . MET A 1 91 ? -20.983 -3.728 37.424 1.00 85.44 91 MET A N 1
ATOM 714 C CA . MET A 1 91 ? -21.406 -4.195 38.749 1.00 85.44 91 MET A CA 1
ATOM 715 C C . MET A 1 91 ? -22.247 -3.157 39.498 1.00 85.44 91 MET A C 1
ATOM 717 O O . MET A 1 91 ? -23.232 -3.513 40.143 1.00 85.44 91 MET A O 1
ATOM 721 N N . MET A 1 92 ? -21.900 -1.872 39.398 1.00 81.88 92 MET A N 1
ATOM 722 C CA . MET A 1 92 ? -22.709 -0.794 39.970 1.00 81.88 92 MET A CA 1
ATOM 723 C C . MET A 1 92 ? -24.091 -0.729 39.314 1.00 81.88 92 MET A C 1
ATOM 725 O O . MET A 1 92 ? -25.088 -0.637 40.020 1.00 81.88 92 MET A O 1
ATOM 729 N N . TRP A 1 93 ? -24.170 -0.857 37.986 1.00 80.56 93 TRP A N 1
ATOM 730 C CA . TRP A 1 93 ? -25.444 -0.900 37.263 1.00 80.56 93 TRP A CA 1
ATOM 731 C C . TRP A 1 93 ? -26.359 -2.034 37.747 1.00 80.56 93 TRP A C 1
ATOM 733 O O . TRP A 1 93 ? -27.546 -1.798 37.963 1.00 80.56 93 TRP A O 1
ATOM 743 N N . ARG A 1 94 ? -25.810 -3.229 38.014 1.00 81.19 94 ARG A N 1
ATOM 744 C CA . ARG A 1 94 ? -26.570 -4.359 38.586 1.00 81.19 94 ARG A CA 1
ATOM 745 C C . ARG A 1 94 ? -27.158 -4.053 39.966 1.00 81.19 94 ARG A C 1
ATOM 747 O O . ARG A 1 94 ? -28.252 -4.507 40.275 1.00 81.19 94 ARG A O 1
ATOM 754 N N . ARG A 1 95 ? -26.451 -3.269 40.784 1.00 83.12 95 ARG A N 1
ATOM 755 C CA . ARG A 1 95 ? -26.909 -2.857 42.124 1.00 83.12 95 ARG A CA 1
ATOM 756 C C . ARG A 1 95 ? -27.942 -1.727 42.087 1.00 83.12 95 ARG A C 1
ATOM 758 O O . ARG A 1 95 ? -28.627 -1.500 43.074 1.00 83.12 95 ARG A O 1
ATOM 765 N N . LEU A 1 96 ? -28.085 -1.039 40.954 1.00 78.25 96 LEU A N 1
ATOM 766 C CA . LEU A 1 96 ? -29.005 0.087 40.760 1.00 78.25 96 LEU A CA 1
ATOM 767 C C . LEU A 1 96 ? -30.419 -0.351 40.328 1.00 78.25 96 LEU A C 1
ATOM 769 O O . LEU A 1 96 ? -31.134 0.441 39.717 1.00 78.25 96 LEU A O 1
ATOM 773 N N . GLY A 1 97 ? -30.846 -1.581 40.639 1.00 71.75 97 GLY A N 1
ATOM 774 C CA . GLY A 1 97 ? -32.153 -2.127 40.239 1.00 71.75 97 GLY A CA 1
ATOM 775 C C . GLY A 1 97 ? -33.359 -1.256 40.627 1.00 71.75 97 GLY A C 1
ATOM 776 O O . GLY A 1 97 ? -34.313 -1.187 39.859 1.00 71.75 97 GLY A O 1
ATOM 777 N N . GLY A 1 98 ? -33.273 -0.526 41.749 1.00 75.12 98 GLY A N 1
ATOM 778 C CA . GLY A 1 98 ? -34.295 0.429 42.211 1.00 75.12 98 GLY A CA 1
ATOM 779 C C . GLY A 1 98 ? -33.995 1.910 41.936 1.00 75.12 98 GLY A C 1
ATOM 780 O O . GLY A 1 98 ? -34.758 2.776 42.352 1.00 75.12 98 GLY A O 1
ATOM 781 N N . ALA A 1 99 ? -32.883 2.241 41.272 1.00 82.50 99 ALA A N 1
ATOM 782 C CA . ALA A 1 99 ? -32.526 3.632 41.002 1.00 82.50 99 ALA A CA 1
ATOM 783 C C . ALA A 1 99 ? -33.314 4.203 39.805 1.00 82.50 99 ALA A C 1
ATOM 785 O O . ALA A 1 99 ? -33.648 3.457 38.878 1.00 82.50 99 ALA A O 1
ATOM 786 N N . PRO A 1 100 ? -33.531 5.533 39.745 1.00 83.50 100 PRO A N 1
ATOM 787 C CA . PRO A 1 100 ? -34.209 6.164 38.618 1.00 83.50 100 PRO A CA 1
ATOM 788 C C . PRO A 1 100 ? -33.548 5.806 37.282 1.00 83.50 100 PRO A C 1
ATOM 790 O O . PRO A 1 100 ? -32.317 5.849 37.174 1.00 83.50 100 PRO A O 1
ATOM 793 N N . ALA A 1 101 ? -34.360 5.529 36.254 1.00 84.44 101 ALA A N 1
ATOM 794 C CA . ALA A 1 101 ? -33.905 5.099 34.927 1.00 84.44 101 ALA A CA 1
ATOM 795 C C . ALA A 1 101 ? -32.750 5.958 34.382 1.00 84.44 101 ALA A C 1
ATOM 797 O O . ALA A 1 101 ? -31.754 5.419 33.912 1.00 84.44 101 ALA A O 1
ATOM 798 N N . ARG A 1 102 ? -32.806 7.283 34.565 1.00 82.19 102 ARG A N 1
ATOM 799 C CA . ARG A 1 102 ? -31.741 8.226 34.175 1.00 82.19 102 ARG A CA 1
ATOM 800 C C . ARG A 1 102 ? -30.344 7.862 34.698 1.00 82.19 102 ARG A C 1
ATOM 802 O O . ARG A 1 102 ? -29.375 7.939 33.950 1.00 82.19 102 ARG A O 1
ATOM 809 N N . HIS A 1 103 ? -30.226 7.430 35.957 1.00 83.25 103 HIS A N 1
ATOM 810 C CA . HIS A 1 103 ? -28.938 7.049 36.544 1.00 83.25 103 HIS A CA 1
ATOM 811 C C . HIS A 1 103 ? -28.441 5.743 35.934 1.00 83.25 103 HIS A C 1
ATOM 813 O O . HIS A 1 103 ? -27.258 5.611 35.635 1.00 83.25 103 HIS A O 1
ATOM 819 N N . ARG A 1 104 ? -29.352 4.796 35.693 1.00 83.62 104 ARG A N 1
ATOM 820 C CA . ARG A 1 104 ? -29.031 3.523 35.041 1.00 83.62 104 ARG A CA 1
ATOM 821 C C . ARG A 1 104 ? -28.570 3.737 33.600 1.00 83.62 104 ARG A C 1
ATOM 823 O O . ARG A 1 104 ? -27.565 3.149 33.208 1.00 83.62 104 ARG A O 1
ATOM 830 N N . ILE A 1 105 ? -29.246 4.608 32.849 1.00 86.00 105 ILE A N 1
ATOM 831 C CA . ILE A 1 105 ? -28.876 4.932 31.467 1.00 86.00 105 ILE A CA 1
ATOM 832 C C . ILE A 1 105 ? -27.527 5.653 31.451 1.00 86.00 105 ILE A C 1
ATOM 834 O O . ILE A 1 105 ? -26.631 5.186 30.768 1.00 86.00 105 ILE A O 1
ATOM 838 N N . ALA A 1 106 ? -27.299 6.679 32.281 1.00 87.06 106 ALA A N 1
ATOM 839 C CA . ALA A 1 106 ? -25.992 7.346 32.357 1.00 87.06 106 ALA A CA 1
ATOM 840 C C . ALA A 1 106 ? -24.842 6.387 32.740 1.00 87.06 106 ALA A C 1
ATOM 842 O O . ALA A 1 106 ? -23.693 6.565 32.316 1.00 87.06 106 ALA A O 1
ATOM 843 N N . GLN A 1 107 ? -25.133 5.356 33.545 1.00 87.00 107 GLN A N 1
ATOM 844 C CA . GLN A 1 107 ? -24.156 4.318 33.859 1.00 87.00 107 GLN A CA 1
ATOM 845 C C . GLN A 1 107 ? -23.822 3.449 32.636 1.00 87.00 107 GLN A C 1
ATOM 847 O O . GLN A 1 107 ? -22.642 3.211 32.357 1.00 87.00 107 GLN A O 1
ATOM 852 N N . LEU A 1 108 ? -24.854 3.052 31.888 1.00 87.31 108 LEU A N 1
ATOM 853 C CA . LEU A 1 108 ? -24.751 2.297 30.641 1.00 87.31 108 LEU A CA 1
ATOM 854 C C . LEU A 1 108 ? -24.042 3.098 29.535 1.00 87.31 108 LEU A C 1
ATOM 856 O O . LEU A 1 108 ? -23.176 2.544 28.868 1.00 87.31 108 LEU A O 1
ATOM 860 N N . SER A 1 109 ? -24.331 4.395 29.383 1.00 91.44 109 SER A N 1
ATOM 861 C CA . SER A 1 109 ? -23.749 5.255 28.343 1.00 91.44 109 SER A CA 1
ATOM 862 C C . SER A 1 109 ? -22.228 5.340 28.444 1.00 91.44 109 SER A C 1
ATOM 864 O O . SER A 1 109 ? -21.529 5.152 27.452 1.00 91.44 109 SER A O 1
ATOM 866 N N . LEU A 1 110 ? -21.678 5.551 29.648 1.00 90.81 110 LEU A N 1
ATOM 867 C CA . LEU A 1 110 ? -20.217 5.567 29.797 1.00 90.81 110 LEU A CA 1
ATOM 868 C C . LEU A 1 110 ? -19.611 4.161 29.699 1.00 90.81 110 LEU A C 1
ATOM 870 O O . LEU A 1 110 ? -18.485 4.025 29.237 1.00 90.81 110 LEU A O 1
ATOM 874 N N . ALA A 1 111 ? -20.331 3.117 30.130 1.00 90.88 111 ALA A N 1
ATOM 875 C CA . ALA A 1 111 ? -19.868 1.742 29.947 1.00 90.88 111 ALA A CA 1
ATOM 876 C C . ALA A 1 111 ? -19.776 1.387 28.453 1.00 90.88 111 ALA A C 1
ATOM 878 O O . ALA A 1 111 ? -18.796 0.778 28.033 1.00 90.88 111 ALA A O 1
ATOM 879 N N . LEU A 1 112 ? -20.739 1.844 27.645 1.00 92.94 112 LEU A N 1
ATOM 880 C CA . LEU A 1 112 ? -20.708 1.755 26.187 1.00 92.94 112 LEU A CA 1
ATOM 881 C C . LEU A 1 112 ? -19.511 2.523 25.615 1.00 92.94 112 LEU A C 1
ATOM 883 O O . LEU A 1 112 ? -18.787 1.994 24.772 1.00 92.94 112 LEU A O 1
ATOM 887 N N . ALA A 1 113 ? -19.254 3.731 26.129 1.00 95.00 113 ALA A N 1
ATOM 888 C CA . ALA A 1 113 ? -18.119 4.529 25.689 1.00 95.00 113 ALA A CA 1
ATOM 889 C C . ALA A 1 113 ? -16.773 3.840 25.975 1.00 95.00 113 ALA A C 1
ATOM 891 O O . ALA A 1 113 ? -15.906 3.780 25.100 1.00 95.00 113 ALA A O 1
ATOM 892 N N . HIS A 1 114 ? -16.624 3.273 27.177 1.00 94.50 114 HIS A N 1
ATOM 893 C CA . HIS A 1 114 ? -15.446 2.504 27.567 1.00 94.50 114 HIS A CA 1
ATOM 894 C C . HIS A 1 114 ? -15.289 1.221 26.749 1.00 94.50 114 HIS A C 1
ATOM 896 O O . HIS A 1 114 ? -14.170 0.899 26.364 1.00 94.50 114 HIS A O 1
ATOM 902 N N . LEU A 1 115 ? -16.380 0.502 26.460 1.00 95.06 115 LEU A N 1
ATOM 903 C CA . LEU A 1 115 ? -16.341 -0.688 25.608 1.00 95.06 115 LEU A CA 1
ATOM 904 C C . LEU A 1 115 ? -15.824 -0.344 24.205 1.00 95.06 115 LEU A C 1
ATOM 906 O O . LEU A 1 115 ? -15.013 -1.088 23.658 1.00 95.06 115 LEU A O 1
ATOM 910 N N . GLY A 1 116 ? -16.233 0.806 23.659 1.00 97.25 116 GLY A N 1
ATOM 911 C CA . GLY A 1 116 ? -15.693 1.322 22.404 1.00 97.25 116 GLY A CA 1
ATOM 912 C C . GLY A 1 116 ? -14.185 1.584 22.465 1.00 97.25 116 GLY A C 1
ATOM 913 O O . GLY A 1 116 ? -13.448 1.098 21.610 1.00 97.25 116 GLY A O 1
ATOM 914 N N . VAL A 1 117 ? -13.700 2.250 23.522 1.00 96.50 117 VAL A N 1
ATOM 915 C CA . VAL A 1 117 ? -12.259 2.513 23.715 1.00 96.50 117 VAL A CA 1
ATOM 916 C C . VAL A 1 117 ? -11.474 1.214 23.903 1.00 96.50 117 VAL A C 1
ATOM 918 O O . VAL A 1 117 ? -10.416 1.047 23.303 1.00 96.50 117 VAL A O 1
ATOM 921 N N . LEU A 1 118 ? -11.998 0.270 24.688 1.00 96.50 118 LEU A N 1
ATOM 922 C CA . LEU A 1 118 ? -11.402 -1.055 24.871 1.00 96.50 118 LEU A CA 1
ATOM 923 C C . LEU A 1 118 ? -11.275 -1.799 23.543 1.00 96.50 118 LEU A C 1
ATOM 925 O O . LEU A 1 118 ? -10.233 -2.394 23.279 1.00 96.50 118 LEU A O 1
ATOM 929 N N . LEU A 1 119 ? -12.305 -1.732 22.696 1.00 96.88 119 LEU A N 1
ATOM 930 C CA . LEU A 1 119 ? -12.272 -2.332 21.369 1.00 96.88 119 LEU A CA 1
ATOM 931 C C . LEU A 1 119 ? -11.216 -1.662 20.477 1.00 96.88 119 LEU A C 1
ATOM 933 O O . LEU A 1 119 ? -10.450 -2.371 19.828 1.00 96.88 119 LEU A O 1
ATOM 937 N N . ILE A 1 120 ? -11.109 -0.327 20.491 1.00 97.06 120 ILE A N 1
ATOM 938 C CA . ILE A 1 120 ? -10.062 0.405 19.756 1.00 97.06 120 ILE A CA 1
ATOM 939 C C . ILE A 1 120 ? -8.671 -0.054 20.213 1.00 97.06 120 ILE A C 1
ATOM 941 O O . ILE A 1 120 ? -7.883 -0.508 19.384 1.00 97.06 120 ILE A O 1
ATOM 945 N N . LEU A 1 121 ? -8.386 -0.012 21.517 1.00 95.06 121 LEU A N 1
ATOM 946 C CA . LEU A 1 121 ? -7.087 -0.410 22.070 1.00 95.06 121 LEU A CA 1
ATOM 947 C C . LEU A 1 121 ? -6.752 -1.876 21.752 1.00 95.06 121 LEU A C 1
ATOM 949 O O . LEU A 1 121 ? -5.647 -2.175 21.307 1.00 95.06 121 LEU A O 1
ATOM 953 N N . ALA A 1 122 ? -7.719 -2.787 21.885 1.00 94.62 122 ALA A N 1
ATOM 954 C CA . ALA A 1 122 ? -7.528 -4.187 21.516 1.00 94.62 122 ALA A CA 1
ATOM 955 C C . ALA A 1 122 ? -7.189 -4.344 20.024 1.00 94.62 122 ALA A C 1
ATOM 957 O O . ALA A 1 122 ? -6.302 -5.117 19.661 1.00 94.62 122 ALA A O 1
ATOM 958 N N . THR A 1 123 ? -7.853 -3.589 19.141 1.00 95.19 123 THR A N 1
ATOM 959 C CA . THR A 1 123 ? -7.544 -3.633 17.705 1.00 95.19 123 THR A CA 1
ATOM 960 C C . THR A 1 123 ? -6.171 -3.062 17.365 1.00 95.19 123 THR A C 1
ATOM 962 O O . THR A 1 123 ? -5.547 -3.573 16.435 1.00 95.19 123 THR A O 1
ATOM 965 N N . LEU A 1 124 ? -5.675 -2.068 18.113 1.00 92.12 124 LEU A N 1
ATOM 966 C CA . LEU A 1 124 ? -4.322 -1.526 17.947 1.00 92.12 124 LEU A CA 1
ATOM 967 C C . LEU A 1 124 ? -3.259 -2.573 18.296 1.00 92.12 124 LEU A C 1
ATOM 969 O O . LEU A 1 124 ? -2.370 -2.809 17.480 1.00 92.12 124 LEU A O 1
ATOM 973 N N . ILE A 1 125 ? -3.436 -3.293 19.408 1.00 92.44 125 ILE A N 1
ATOM 974 C CA . ILE A 1 125 ? -2.548 -4.394 19.817 1.00 92.44 125 ILE A CA 1
ATOM 975 C C . ILE A 1 125 ? -2.566 -5.536 18.787 1.00 92.44 125 ILE A C 1
ATOM 977 O O . ILE A 1 125 ? -1.530 -6.109 18.461 1.00 92.44 125 ILE A O 1
ATOM 981 N N . LEU A 1 126 ? -3.737 -5.877 18.237 1.00 92.25 126 LEU A N 1
ATOM 982 C CA . LEU A 1 126 ? -3.888 -6.995 17.294 1.00 92.25 126 LEU A CA 1
ATOM 983 C C . LEU A 1 126 ? -3.464 -6.659 15.856 1.00 92.25 126 LEU A C 1
ATOM 985 O O . LEU A 1 126 ? -3.127 -7.563 15.081 1.00 92.25 126 LEU A O 1
ATOM 989 N N . ARG A 1 127 ? -3.504 -5.382 15.455 1.00 92.19 127 ARG A N 1
ATOM 990 C CA . ARG A 1 127 ? -3.244 -4.953 14.071 1.00 92.19 127 ARG A CA 1
ATOM 991 C C . ARG A 1 127 ? -1.869 -5.405 13.558 1.00 92.19 127 ARG A C 1
ATOM 993 O O . ARG A 1 127 ? -1.853 -5.979 12.472 1.00 92.19 127 ARG A O 1
ATOM 1000 N N . PRO A 1 128 ? -0.740 -5.227 14.277 1.00 88.44 128 PRO A N 1
ATOM 1001 C CA . PRO A 1 128 ? 0.576 -5.689 13.830 1.00 88.44 128 PRO A CA 1
ATOM 1002 C C . PRO A 1 128 ? 0.640 -7.164 13.421 1.00 88.44 128 PRO A C 1
ATOM 1004 O O . PRO A 1 128 ? 1.405 -7.504 12.525 1.00 88.44 128 PRO A O 1
ATOM 1007 N N . TYR A 1 129 ? -0.167 -8.017 14.055 1.00 88.88 129 TYR A N 1
ATOM 1008 C CA . TYR A 1 129 ? -0.166 -9.469 13.849 1.00 88.88 129 TYR A CA 1
ATOM 1009 C C . TYR A 1 129 ? -1.163 -9.937 12.783 1.00 88.88 129 TYR A C 1
ATOM 1011 O O . TYR A 1 129 ? -1.075 -11.059 12.288 1.00 88.88 129 TYR A O 1
ATOM 1019 N N . THR A 1 130 ? -2.137 -9.096 12.438 1.00 91.38 130 THR A N 1
ATOM 1020 C CA . THR A 1 130 ? -3.253 -9.453 11.546 1.00 91.38 130 THR A CA 1
ATOM 1021 C C . THR A 1 130 ? -3.226 -8.697 10.221 1.00 91.38 130 THR A C 1
ATOM 1023 O O . THR A 1 130 ? -3.763 -9.188 9.225 1.00 91.38 130 THR A O 1
ATOM 1026 N N . HIS A 1 131 ? -2.601 -7.519 10.192 1.00 91.25 131 HIS A N 1
ATOM 1027 C CA . HIS A 1 131 ? -2.421 -6.705 8.998 1.00 91.25 131 HIS A CA 1
ATOM 1028 C C . HIS A 1 131 ? -1.442 -7.365 8.023 1.00 91.25 131 HIS A C 1
ATOM 1030 O O . HIS A 1 131 ? -0.335 -7.750 8.399 1.00 91.25 131 HIS A O 1
ATOM 1036 N N . ARG A 1 132 ? -1.805 -7.394 6.739 1.00 92.06 132 ARG A N 1
ATOM 1037 C CA . ARG A 1 132 ? -0.907 -7.783 5.642 1.00 92.06 132 ARG A CA 1
ATOM 1038 C C . ARG A 1 132 ? -0.938 -6.735 4.543 1.00 92.06 132 ARG A C 1
ATOM 1040 O O . ARG A 1 132 ? -2.021 -6.274 4.179 1.00 92.06 132 ARG A O 1
ATOM 1047 N N . ALA A 1 133 ? 0.229 -6.385 4.013 1.00 93.62 133 ALA A N 1
ATOM 1048 C CA . ALA A 1 133 ? 0.358 -5.501 2.866 1.00 93.62 133 ALA A CA 1
ATOM 1049 C C . ALA A 1 133 ? 1.506 -5.972 1.975 1.00 93.62 133 ALA A C 1
ATOM 1051 O O . ALA A 1 133 ? 2.643 -5.988 2.432 1.00 93.62 133 ALA A O 1
ATOM 1052 N N . ASP A 1 134 ? 1.189 -6.280 0.722 1.00 94.88 134 ASP A N 1
ATOM 1053 C CA . ASP A 1 134 ? 2.148 -6.720 -0.288 1.00 94.88 134 ASP A CA 1
ATOM 1054 C C . ASP A 1 134 ? 2.024 -5.864 -1.552 1.00 94.88 134 ASP A C 1
ATOM 1056 O O . ASP A 1 134 ? 0.977 -5.262 -1.824 1.00 94.88 134 ASP A O 1
ATOM 1060 N N . TYR A 1 135 ? 3.103 -5.820 -2.331 1.00 95.44 135 TYR A N 1
ATOM 1061 C CA . TYR A 1 135 ? 3.163 -5.139 -3.620 1.00 95.44 135 TYR A CA 1
ATOM 1062 C C . TYR A 1 135 ? 3.459 -6.151 -4.716 1.00 95.44 135 TYR A C 1
ATOM 1064 O O . TYR A 1 135 ? 4.376 -6.961 -4.589 1.00 95.44 135 TYR A O 1
ATOM 1072 N N . VAL A 1 136 ? 2.694 -6.094 -5.801 1.00 95.31 136 VAL A N 1
ATOM 1073 C CA . VAL A 1 136 ? 2.861 -6.996 -6.941 1.00 95.31 136 VAL A CA 1
ATOM 1074 C C . VAL A 1 136 ? 2.820 -6.214 -8.243 1.00 95.31 136 VAL A C 1
ATOM 1076 O O . VAL A 1 136 ? 1.905 -5.425 -8.469 1.00 95.31 136 VAL A O 1
ATOM 1079 N N . ASN A 1 137 ? 3.790 -6.470 -9.116 1.00 95.38 137 ASN A N 1
ATOM 1080 C CA . ASN A 1 137 ? 3.799 -5.966 -10.485 1.00 95.38 137 ASN A CA 1
ATOM 1081 C C . ASN A 1 137 ? 3.418 -7.106 -11.422 1.00 95.38 137 ASN A C 1
ATOM 1083 O O . ASN A 1 137 ? 4.025 -8.176 -11.372 1.00 95.38 137 ASN A O 1
ATOM 1087 N N . VAL A 1 138 ? 2.404 -6.893 -12.258 1.00 96.12 138 VAL A N 1
ATOM 1088 C CA . VAL A 1 138 ? 1.877 -7.931 -13.148 1.00 96.12 138 VAL A CA 1
ATOM 1089 C C . VAL A 1 138 ? 1.617 -7.347 -14.528 1.00 96.12 138 VAL A C 1
ATOM 1091 O O . VAL A 1 138 ? 0.904 -6.354 -14.679 1.00 96.12 138 VAL A O 1
ATOM 1094 N N . ALA A 1 139 ? 2.214 -7.965 -15.543 1.00 95.25 139 ALA A N 1
ATOM 1095 C CA . ALA A 1 139 ? 1.974 -7.615 -16.936 1.00 95.25 139 ALA A CA 1
ATOM 1096 C C . ALA A 1 139 ? 0.566 -8.027 -17.381 1.00 95.25 139 ALA A C 1
ATOM 1098 O O . ALA A 1 139 ? -0.040 -8.940 -16.815 1.00 95.25 139 ALA A O 1
ATOM 1099 N N . GLU A 1 140 ? 0.054 -7.398 -18.436 1.00 94.25 140 GLU A N 1
ATOM 1100 C CA . GLU A 1 140 ? -1.192 -7.852 -19.061 1.00 94.25 140 GLU A CA 1
ATOM 1101 C C . GLU A 1 140 ? -1.111 -9.332 -19.473 1.00 94.25 140 GLU A C 1
ATOM 1103 O O . GLU A 1 140 ? -0.095 -9.799 -19.997 1.00 94.25 140 GLU A O 1
ATOM 1108 N N . GLY A 1 141 ? -2.179 -10.088 -19.224 1.00 94.44 141 GLY A N 1
ATOM 1109 C CA . GLY A 1 141 ? -2.218 -11.543 -19.390 1.00 94.44 141 GLY A CA 1
ATOM 1110 C C . GLY A 1 141 ? -1.528 -12.332 -18.268 1.00 94.44 141 GLY A C 1
ATOM 1111 O O . GLY A 1 141 ? -1.497 -13.558 -18.319 1.00 94.44 141 GLY A O 1
ATOM 1112 N N . GLY A 1 142 ? -0.969 -11.657 -17.260 1.00 95.56 142 GLY A N 1
ATOM 1113 C CA . GLY A 1 142 ? -0.342 -12.280 -16.097 1.00 95.56 142 GLY A CA 1
ATOM 1114 C C . GLY A 1 142 ? -1.316 -12.549 -14.945 1.00 95.56 142 GLY A C 1
ATOM 1115 O O . GLY A 1 142 ? -2.428 -12.018 -14.893 1.00 95.56 142 GLY A O 1
ATOM 1116 N N . ILE A 1 143 ? -0.871 -13.364 -13.984 1.00 96.81 143 ILE A N 1
ATOM 1117 C CA . ILE A 1 143 ? -1.594 -13.649 -12.738 1.00 96.81 143 ILE A CA 1
ATOM 1118 C C . ILE A 1 143 ? -0.793 -13.110 -11.550 1.00 96.81 143 ILE A C 1
ATOM 1120 O O . ILE A 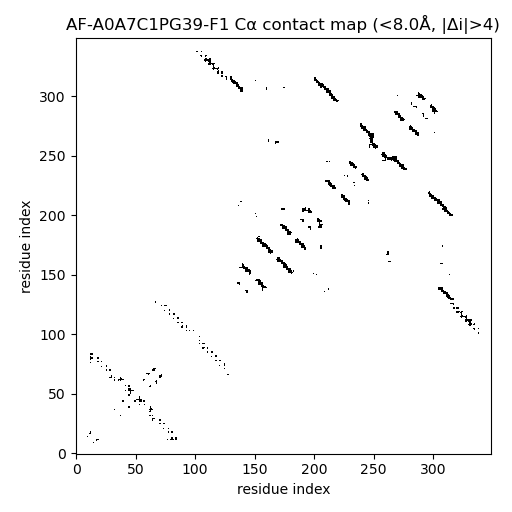1 143 ? 0.342 -13.522 -11.322 1.00 96.81 143 ILE A O 1
ATOM 1124 N N . ALA A 1 144 ? -1.414 -12.247 -10.747 1.00 95.81 144 ALA A N 1
ATOM 1125 C CA . ALA A 1 144 ? -0.971 -11.959 -9.392 1.00 95.81 144 ALA A CA 1
ATOM 1126 C C . ALA A 1 144 ? -1.330 -13.154 -8.497 1.00 95.81 144 ALA A C 1
ATOM 1128 O O . ALA A 1 144 ? -2.497 -13.332 -8.135 1.00 95.81 144 ALA A O 1
ATOM 1129 N N . GLY A 1 145 ? -0.334 -13.977 -8.159 1.00 94.88 145 GLY A N 1
ATOM 1130 C CA . GLY A 1 145 ? -0.481 -15.161 -7.305 1.00 94.88 145 GLY A CA 1
ATOM 1131 C C . GLY A 1 145 ? -0.649 -14.823 -5.820 1.00 94.88 145 GLY A C 1
ATOM 1132 O O . GLY A 1 145 ? 0.168 -15.242 -4.996 1.00 94.88 145 GLY A O 1
ATOM 1133 N N . LEU A 1 146 ? -1.657 -14.022 -5.466 1.00 95.50 146 LEU A N 1
ATOM 1134 C CA . LEU A 1 146 ? -1.866 -13.558 -4.091 1.00 95.50 146 LEU A CA 1
ATOM 1135 C C . LEU A 1 146 ? -2.251 -14.711 -3.153 1.00 95.50 146 LEU A C 1
ATOM 1137 O O . LEU A 1 146 ? -1.918 -14.669 -1.969 1.00 95.50 146 LEU A O 1
ATOM 1141 N N . ALA A 1 147 ? -2.878 -15.776 -3.659 1.00 93.62 147 ALA A N 1
ATOM 1142 C CA . ALA A 1 147 ? -3.207 -16.950 -2.854 1.00 93.62 147 ALA A CA 1
ATOM 1143 C C . ALA A 1 147 ? -1.958 -17.611 -2.246 1.00 93.62 147 ALA A C 1
ATOM 1145 O O . ALA A 1 147 ? -1.979 -18.041 -1.093 1.00 93.62 147 ALA A O 1
ATOM 1146 N N . ARG A 1 148 ? -0.833 -17.599 -2.977 1.00 91.31 148 ARG A N 1
ATOM 1147 C CA . ARG A 1 148 ? 0.469 -18.091 -2.486 1.00 91.31 148 ARG A CA 1
ATOM 1148 C C . ARG A 1 148 ? 1.036 -17.241 -1.343 1.00 91.31 148 ARG A C 1
ATOM 1150 O O . ARG A 1 148 ? 1.854 -17.726 -0.575 1.00 91.31 148 ARG A O 1
ATOM 1157 N N . HIS A 1 149 ? 0.554 -16.009 -1.205 1.00 90.56 149 HIS A N 1
ATOM 1158 C CA . HIS A 1 149 ? 0.935 -15.043 -0.174 1.00 90.56 149 HIS A CA 1
ATOM 1159 C C . HIS A 1 149 ? -0.150 -14.916 0.918 1.00 90.56 149 HIS A C 1
ATOM 1161 O O . HIS A 1 149 ? -0.271 -13.896 1.591 1.00 90.56 149 HIS A O 1
ATOM 1167 N N . ALA A 1 150 ? -0.955 -15.971 1.111 1.00 91.38 150 ALA A N 1
ATOM 1168 C CA . ALA A 1 150 ? -2.015 -16.065 2.123 1.00 91.38 150 ALA A CA 1
ATOM 1169 C C . ALA A 1 150 ? -3.190 -15.071 1.959 1.00 91.38 150 ALA A C 1
ATOM 1171 O O . ALA A 1 150 ? -3.912 -14.771 2.923 1.00 91.38 150 ALA A O 1
ATOM 1172 N N . TYR A 1 151 ? -3.437 -14.592 0.737 1.00 95.31 151 TYR A N 1
ATOM 1173 C CA . TYR A 1 151 ? -4.679 -13.900 0.384 1.00 95.31 151 TYR A CA 1
ATOM 1174 C C . TYR A 1 151 ? -5.753 -14.882 -0.120 1.00 95.31 151 TYR A C 1
ATOM 1176 O O . TYR A 1 151 ? -5.442 -16.002 -0.512 1.00 95.31 151 TYR A O 1
ATOM 1184 N N . PRO A 1 152 ? -7.045 -14.509 -0.103 1.00 94.75 152 PRO A N 1
ATOM 1185 C CA . PRO A 1 152 ? -8.123 -15.458 -0.392 1.00 94.75 152 PRO A CA 1
ATOM 1186 C C . PRO A 1 152 ? -8.434 -15.684 -1.887 1.00 94.75 152 PRO A C 1
ATOM 1188 O O . PRO A 1 152 ? -9.390 -16.397 -2.189 1.00 94.75 152 PRO A O 1
ATOM 1191 N N . PHE A 1 153 ? -7.710 -15.052 -2.813 1.00 97.12 153 PHE A N 1
ATOM 1192 C CA . PHE A 1 153 ? -7.945 -15.112 -4.264 1.00 97.12 153 PHE A CA 1
ATOM 1193 C C . PHE A 1 153 ? -6.687 -14.699 -5.030 1.00 97.12 153 PHE A C 1
ATOM 1195 O O . PHE A 1 153 ? -5.843 -14.019 -4.464 1.00 97.12 153 PHE A O 1
ATOM 1202 N N . ASP A 1 154 ? -6.614 -15.028 -6.316 1.00 97.81 154 ASP A N 1
ATOM 1203 C CA . ASP A 1 154 ? -5.641 -14.497 -7.273 1.00 97.81 154 ASP A CA 1
ATOM 1204 C C . ASP A 1 154 ? -6.289 -13.441 -8.179 1.00 97.81 154 ASP A C 1
ATOM 1206 O O . ASP A 1 154 ? -7.518 -13.381 -8.317 1.00 97.81 154 ASP A O 1
ATOM 1210 N N . LEU A 1 155 ? -5.461 -12.619 -8.828 1.00 98.12 155 LEU A N 1
ATOM 1211 C CA . LEU A 1 155 ? -5.915 -11.657 -9.834 1.00 98.12 155 LEU A CA 1
ATOM 1212 C C . LEU A 1 155 ? -5.285 -11.959 -11.186 1.00 98.12 155 LEU A C 1
ATOM 1214 O O . LEU A 1 155 ? -4.074 -11.858 -11.334 1.00 98.12 155 LEU A O 1
ATOM 1218 N N . TYR A 1 156 ? -6.100 -12.267 -12.189 1.00 98.06 156 TYR A N 1
ATOM 1219 C CA . TYR A 1 156 ? -5.638 -12.282 -13.576 1.00 98.06 156 TYR A CA 1
ATOM 1220 C C . TYR A 1 156 ? -5.823 -10.893 -14.188 1.00 98.06 156 TYR A C 1
ATOM 1222 O O . TYR A 1 156 ? -6.937 -10.362 -14.186 1.00 98.06 156 TYR A O 1
ATOM 1230 N N . VAL A 1 157 ? -4.746 -10.299 -14.701 1.00 98.12 157 VAL A N 1
ATOM 1231 C CA . VAL A 1 157 ? -4.770 -8.966 -15.312 1.00 98.12 157 VAL A CA 1
ATOM 1232 C C . VAL A 1 157 ? -5.193 -9.102 -16.767 1.00 98.12 157 VAL A C 1
ATOM 1234 O O . VAL A 1 157 ? -4.414 -9.538 -17.610 1.00 98.12 157 VAL A O 1
ATOM 1237 N N . ARG A 1 158 ? -6.430 -8.706 -17.078 1.00 97.56 158 ARG A N 1
ATOM 1238 C CA . ARG A 1 158 ? -6.920 -8.690 -18.463 1.00 97.56 158 ARG A CA 1
ATOM 1239 C C . ARG A 1 158 ? -6.270 -7.574 -19.259 1.00 97.56 158 ARG A C 1
ATOM 1241 O O . ARG A 1 158 ? -5.860 -7.792 -20.391 1.00 97.56 158 ARG A O 1
ATOM 1248 N N . ARG A 1 159 ? -6.251 -6.378 -18.672 1.00 97.00 159 ARG A N 1
ATOM 1249 C CA . ARG A 1 159 ? -5.805 -5.159 -19.339 1.00 97.00 159 ARG A CA 1
ATOM 1250 C C . ARG A 1 159 ? -5.437 -4.091 -18.319 1.00 97.00 159 ARG A C 1
ATOM 1252 O O . ARG A 1 159 ? -6.110 -3.952 -17.298 1.00 97.00 159 ARG A O 1
ATOM 1259 N N . PHE A 1 160 ? -4.419 -3.316 -18.636 1.00 96.69 160 PHE A N 1
ATOM 1260 C CA . PHE A 1 160 ? -4.037 -2.078 -17.992 1.00 96.69 160 PHE A CA 1
ATOM 1261 C C . PHE A 1 160 ? -4.176 -0.937 -19.007 1.00 96.69 160 PHE A C 1
ATOM 1263 O O . PHE A 1 160 ? -3.865 -1.072 -20.187 1.00 96.69 160 PHE A O 1
ATOM 1270 N N . THR A 1 161 ? -4.728 0.195 -18.594 1.00 95.31 161 THR A N 1
ATOM 1271 C CA . THR A 1 161 ? -4.975 1.331 -19.487 1.00 95.31 161 THR A CA 1
ATOM 1272 C C . THR A 1 161 ? -4.614 2.626 -18.785 1.00 95.31 161 THR A C 1
ATOM 1274 O O . THR A 1 161 ? -4.939 2.816 -17.611 1.00 95.31 161 THR A O 1
ATOM 1277 N N . VAL A 1 162 ? -3.939 3.499 -19.529 1.00 95.19 162 VAL A N 1
ATOM 1278 C CA . VAL A 1 162 ? -3.608 4.859 -19.118 1.00 95.19 162 VAL A CA 1
ATOM 1279 C C . VAL A 1 162 ? -4.448 5.806 -19.961 1.00 95.19 162 VAL A C 1
ATOM 1281 O O . VAL A 1 162 ? -4.197 5.964 -21.155 1.00 95.19 162 VAL A O 1
ATOM 1284 N N . ASP A 1 163 ? -5.454 6.415 -19.345 1.00 94.12 163 ASP A N 1
ATOM 1285 C CA . ASP A 1 163 ? -6.192 7.505 -19.971 1.00 94.12 163 ASP A CA 1
ATOM 1286 C C . ASP A 1 163 ? -5.350 8.773 -19.846 1.00 94.12 163 ASP A C 1
ATOM 1288 O O . ASP A 1 163 ? -4.805 9.047 -18.774 1.00 94.12 163 ASP A O 1
ATOM 1292 N N . VAL A 1 164 ? -5.251 9.553 -20.920 1.00 93.62 164 VAL A N 1
ATOM 1293 C CA . VAL A 1 164 ? -4.487 10.809 -20.961 1.00 93.62 164 VAL A CA 1
ATOM 1294 C C . VAL A 1 164 ? -5.387 11.980 -21.343 1.00 93.62 164 VAL A C 1
ATOM 1296 O O . VAL A 1 164 ? -6.410 11.802 -22.007 1.00 93.62 164 VAL A O 1
ATOM 1299 N N . TYR A 1 165 ? -5.011 13.182 -20.919 1.00 93.19 165 TYR A N 1
ATOM 1300 C CA . TYR A 1 165 ? -5.578 14.426 -21.436 1.00 93.19 165 TYR A CA 1
ATOM 1301 C C . TYR A 1 165 ? -5.062 14.716 -22.862 1.00 93.19 165 TYR A C 1
ATOM 1303 O O . TYR A 1 165 ? -4.117 14.063 -23.318 1.00 93.19 165 TYR A O 1
ATOM 1311 N N . PRO A 1 166 ? -5.658 15.680 -23.597 1.00 90.94 166 PRO A N 1
ATOM 1312 C CA . PRO A 1 166 ? -5.199 16.043 -24.942 1.00 90.94 166 PRO A CA 1
ATOM 1313 C C . PRO A 1 166 ? -3.728 16.482 -25.014 1.00 90.94 166 PRO A C 1
ATOM 1315 O O . PRO A 1 166 ? -3.088 16.282 -26.042 1.00 90.94 166 PRO A O 1
ATOM 1318 N N . ASP A 1 167 ? -3.188 17.032 -23.923 1.00 88.19 167 ASP A N 1
ATOM 1319 C CA . ASP A 1 167 ? -1.780 17.430 -23.784 1.00 88.19 167 ASP A CA 1
ATOM 1320 C C . ASP A 1 167 ? -0.819 16.248 -23.527 1.00 88.19 167 ASP A C 1
ATOM 1322 O O . ASP A 1 167 ? 0.394 16.434 -23.481 1.00 88.19 167 ASP A O 1
ATOM 1326 N N . GLY A 1 168 ? -1.344 15.025 -23.382 1.00 86.19 168 GLY A N 1
ATOM 1327 C CA . GLY A 1 168 ? -0.573 13.808 -23.132 1.00 86.19 168 GLY A CA 1
ATOM 1328 C C . GLY A 1 168 ? -0.322 13.497 -21.656 1.00 86.19 168 GLY A C 1
ATOM 1329 O O . GLY A 1 168 ? 0.233 12.436 -21.356 1.00 86.19 168 GLY A O 1
ATOM 1330 N N . THR A 1 169 ? -0.754 14.355 -20.728 1.00 89.25 169 THR A N 1
ATOM 1331 C CA . THR A 1 169 ? -0.581 14.106 -19.294 1.00 89.25 169 THR A CA 1
ATOM 1332 C C . THR A 1 169 ? -1.503 12.976 -18.807 1.00 89.25 169 THR A C 1
ATOM 1334 O O . THR A 1 169 ? -2.634 12.841 -19.289 1.00 89.25 169 THR A O 1
ATOM 1337 N N . PRO A 1 1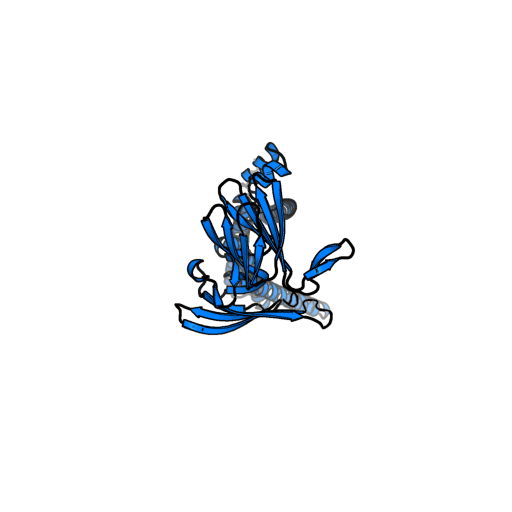70 ? -1.057 12.118 -17.867 1.00 91.62 170 PRO A N 1
ATOM 1338 C CA . PRO A 1 170 ? -1.890 11.037 -17.349 1.00 91.62 170 PRO A CA 1
ATOM 1339 C C . PRO A 1 170 ? -3.125 11.561 -16.604 1.00 91.62 170 PRO A C 1
ATOM 1341 O O . PRO A 1 170 ? -3.018 12.353 -15.670 1.00 91.62 170 PRO A O 1
ATOM 1344 N N . LYS A 1 171 ? -4.300 11.055 -16.977 1.00 93.75 171 LYS A N 1
ATOM 1345 C CA . LYS A 1 171 ? -5.594 11.355 -16.355 1.00 93.75 171 LYS A CA 1
ATOM 1346 C C . LYS A 1 171 ? -6.032 10.266 -15.383 1.00 93.75 171 LYS A C 1
ATOM 1348 O O . LYS A 1 171 ? -6.525 10.567 -14.299 1.00 93.75 171 LYS A O 1
ATOM 1353 N N . GLN A 1 172 ? -5.913 9.002 -15.782 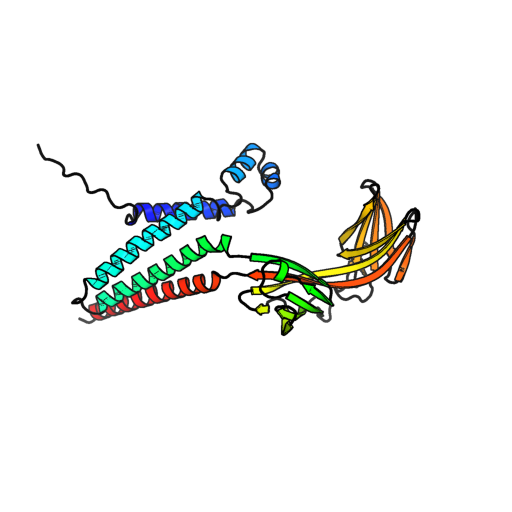1.00 96.00 172 GLN A N 1
ATOM 1354 C CA . GLN A 1 172 ? -6.380 7.874 -14.979 1.00 96.00 172 GLN A CA 1
ATOM 1355 C C . GLN A 1 172 ? -5.611 6.602 -15.327 1.00 96.00 172 GLN A C 1
ATOM 1357 O O . GLN A 1 172 ? -5.299 6.344 -16.486 1.00 96.00 172 GLN A O 1
ATOM 1362 N N . TYR A 1 173 ? -5.365 5.782 -14.309 1.00 96.44 173 TYR A N 1
ATOM 1363 C CA . TYR A 1 173 ? -4.768 4.461 -14.451 1.00 96.44 173 TYR A CA 1
ATOM 1364 C C . TYR A 1 173 ? -5.805 3.420 -14.070 1.00 96.44 173 TYR A C 1
ATOM 1366 O O . TYR A 1 173 ? -6.310 3.425 -12.946 1.00 96.44 173 TYR A O 1
ATOM 1374 N N . THR A 1 174 ? -6.122 2.533 -15.005 1.00 97.69 174 THR A N 1
ATOM 1375 C CA . THR A 1 174 ? -7.187 1.550 -14.843 1.00 97.69 174 THR A CA 1
ATOM 1376 C C . THR A 1 174 ? -6.660 0.151 -15.118 1.00 97.69 174 THR A C 1
ATOM 1378 O O . THR A 1 174 ? -6.156 -0.129 -16.201 1.00 97.69 174 THR A O 1
ATOM 1381 N N . THR A 1 175 ? -6.855 -0.758 -14.167 1.00 98.44 175 THR A N 1
ATOM 1382 C CA . THR A 1 175 ? -6.590 -2.188 -14.331 1.00 98.44 175 THR A CA 1
ATOM 1383 C C . THR A 1 175 ? -7.900 -2.968 -14.321 1.00 98.44 175 THR A C 1
ATOM 1385 O O . THR A 1 175 ? -8.648 -2.941 -13.340 1.00 98.44 175 THR A O 1
ATOM 1388 N N . LEU A 1 176 ? -8.172 -3.701 -15.398 1.00 98.38 176 LEU A N 1
ATOM 1389 C CA . LEU A 1 176 ? -9.258 -4.671 -15.476 1.00 98.38 176 LEU A CA 1
ATOM 1390 C C . LEU A 1 176 ? -8.736 -6.047 -15.052 1.00 98.38 176 LEU A C 1
ATOM 1392 O O . LEU A 1 176 ? -7.826 -6.594 -15.680 1.00 98.38 176 LEU A O 1
ATOM 1396 N N . VAL A 1 177 ? -9.332 -6.619 -14.009 1.00 98.44 177 VAL A N 1
ATOM 1397 C CA . VAL A 1 177 ? -8.908 -7.901 -13.438 1.00 98.44 177 VAL A CA 1
ATOM 1398 C C . VAL A 1 177 ? -10.048 -8.904 -13.367 1.00 98.44 177 VAL A C 1
ATOM 1400 O O . VAL A 1 177 ? -11.208 -8.547 -13.160 1.00 98.44 177 VAL A O 1
ATOM 1403 N N . GLU A 1 178 ? -9.707 -10.182 -13.469 1.00 98.44 178 GLU A N 1
ATOM 1404 C CA . GLU A 1 178 ? -10.558 -11.266 -12.990 1.00 98.44 178 GLU A CA 1
ATOM 1405 C C . GLU A 1 178 ? -10.125 -11.661 -11.585 1.00 98.44 178 GLU A C 1
ATOM 1407 O O . GLU A 1 178 ? -8.969 -12.018 -11.355 1.00 98.44 178 GLU A O 1
ATOM 1412 N N . VAL A 1 179 ? -11.072 -11.648 -10.656 1.00 98.19 179 VAL A N 1
ATOM 1413 C CA . VAL A 1 179 ? -10.887 -12.196 -9.315 1.00 98.19 179 VAL A CA 1
ATOM 1414 C C . VAL A 1 179 ? -11.113 -13.699 -9.391 1.00 98.19 179 VAL A C 1
ATOM 1416 O O . VAL A 1 179 ? -12.227 -14.135 -9.704 1.00 98.19 179 VAL A O 1
ATOM 1419 N N . ARG A 1 180 ? -10.073 -14.491 -9.117 1.00 97.88 180 ARG A N 1
ATOM 1420 C CA . ARG A 1 180 ? -10.115 -15.954 -9.209 1.00 97.88 180 ARG A CA 1
ATOM 1421 C C . ARG A 1 180 ? -9.929 -16.593 -7.835 1.00 97.88 180 ARG A C 1
ATOM 1423 O O . ARG A 1 180 ? -8.949 -16.330 -7.153 1.00 97.88 180 ARG A O 1
ATOM 1430 N N . GLU A 1 181 ? -10.846 -17.464 -7.434 1.00 96.38 181 GLU A N 1
ATOM 1431 C CA . GLU A 1 181 ? -10.744 -18.240 -6.192 1.00 96.38 181 GLU A CA 1
ATOM 1432 C C . GLU A 1 181 ? -10.640 -19.721 -6.532 1.00 96.38 181 GLU A C 1
ATOM 1434 O O . GLU A 1 181 ? -11.513 -20.252 -7.224 1.00 96.38 181 GLU A O 1
ATOM 1439 N N . SER A 1 182 ? -9.580 -20.385 -6.062 1.00 91.81 182 SER A N 1
ATOM 1440 C CA . SER A 1 182 ? -9.304 -21.793 -6.390 1.00 91.81 182 SER A CA 1
ATOM 1441 C C . SER A 1 182 ? -9.373 -22.051 -7.905 1.00 91.81 182 SER A C 1
ATOM 1443 O O . SER A 1 182 ? -10.017 -22.992 -8.363 1.00 91.81 182 SER A O 1
ATOM 1445 N N . GLY A 1 183 ? -8.793 -21.138 -8.693 1.00 90.19 183 GLY A N 1
ATOM 1446 C CA . GLY A 1 183 ? -8.793 -21.177 -10.160 1.00 90.19 183 GLY A CA 1
ATOM 1447 C C . GLY A 1 183 ? -10.098 -20.744 -10.844 1.00 90.19 183 GLY A C 1
ATOM 1448 O O . GLY A 1 183 ? -10.085 -20.476 -12.043 1.00 90.19 183 GLY A O 1
ATOM 1449 N N . LYS A 1 184 ? -11.217 -20.607 -10.120 1.00 95.75 184 LYS A N 1
ATOM 1450 C CA . LYS A 1 184 ? -12.518 -20.235 -10.702 1.00 95.75 184 LYS A CA 1
ATOM 1451 C C . LYS A 1 184 ? -12.708 -18.722 -10.726 1.00 95.75 184 LYS A C 1
ATOM 1453 O O . LYS A 1 184 ? -12.546 -18.065 -9.698 1.00 95.75 184 LYS A O 1
ATOM 1458 N N . ILE A 1 185 ? -13.126 -18.177 -11.869 1.00 97.25 185 ILE A N 1
ATOM 1459 C CA . ILE A 1 185 ? -13.479 -16.757 -12.001 1.00 97.25 185 ILE A CA 1
ATOM 1460 C C . ILE A 1 185 ? -14.721 -16.480 -11.149 1.00 97.25 185 ILE A C 1
ATOM 1462 O O . ILE A 1 185 ? -15.781 -17.058 -11.371 1.00 97.25 185 ILE A O 1
ATOM 1466 N N . LYS A 1 186 ? -14.585 -15.596 -10.161 1.00 97.69 186 LYS A N 1
ATOM 1467 C CA . LYS A 1 186 ? -15.695 -15.154 -9.308 1.00 97.69 186 LYS A CA 1
ATOM 1468 C C . LYS A 1 186 ? -16.349 -13.889 -9.826 1.00 97.69 186 LYS A C 1
ATOM 1470 O O . LYS A 1 186 ? -17.563 -13.759 -9.737 1.00 97.69 186 LYS A O 1
ATOM 1475 N N . ARG A 1 187 ? -15.547 -12.955 -10.340 1.00 97.31 187 ARG A N 1
ATOM 1476 C CA . ARG A 1 187 ? -16.029 -11.734 -10.990 1.00 97.31 187 ARG A CA 1
ATOM 1477 C C . ARG A 1 187 ? -14.926 -11.049 -11.776 1.00 97.31 187 ARG A C 1
ATOM 1479 O O . ARG A 1 187 ? -13.744 -11.228 -11.487 1.00 97.31 187 ARG A O 1
ATOM 1486 N N . VAL A 1 188 ? -15.340 -10.197 -12.701 1.00 97.88 188 VAL A N 1
ATOM 1487 C CA . VAL A 1 188 ? -14.479 -9.196 -13.328 1.00 97.88 188 VAL A CA 1
ATOM 1488 C C . VAL A 1 188 ? -14.650 -7.888 -12.562 1.00 97.88 188 VAL A C 1
ATOM 1490 O O . VAL A 1 188 ? -15.768 -7.527 -12.199 1.00 97.88 188 VAL A O 1
ATOM 1493 N N . ALA A 1 189 ? -13.555 -7.195 -12.277 1.00 97.94 189 ALA A N 1
ATOM 1494 C CA . ALA A 1 189 ? -13.588 -5.929 -11.564 1.00 97.94 189 ALA A CA 1
ATOM 1495 C C . ALA A 1 189 ? -12.569 -4.940 -12.126 1.00 97.94 189 ALA A C 1
ATOM 1497 O O . ALA A 1 189 ? -11.569 -5.318 -12.737 1.00 97.94 189 ALA A O 1
ATOM 1498 N N . ARG A 1 190 ? -12.836 -3.659 -11.886 1.00 98.12 190 ARG A N 1
ATOM 1499 C CA . ARG A 1 190 ? -11.970 -2.549 -12.267 1.00 98.12 190 ARG A CA 1
ATOM 1500 C C . ARG A 1 190 ? -11.285 -1.993 -11.023 1.00 98.12 190 ARG A C 1
ATOM 1502 O O . ARG A 1 190 ? -11.958 -1.713 -10.034 1.00 98.12 190 ARG A O 1
ATOM 1509 N N . ILE A 1 191 ? -9.971 -1.830 -11.092 1.00 98.50 191 ILE A N 1
ATOM 1510 C CA . ILE A 1 191 ? -9.148 -1.139 -10.096 1.00 98.50 191 ILE A CA 1
ATOM 1511 C C . ILE A 1 191 ? -8.677 0.157 -10.746 1.00 98.50 191 ILE A C 1
ATOM 1513 O O . ILE A 1 191 ? -8.184 0.121 -11.871 1.00 98.50 191 ILE A O 1
ATOM 1517 N N . ALA A 1 192 ? -8.830 1.290 -10.071 1.00 97.94 192 ALA A N 1
ATOM 1518 C CA . ALA A 1 192 ? -8.273 2.557 -10.535 1.00 97.94 192 ALA A CA 1
ATOM 1519 C C . ALA A 1 192 ? -7.800 3.418 -9.362 1.00 97.94 192 ALA A C 1
ATOM 1521 O O . ALA A 1 192 ? -8.080 3.105 -8.199 1.00 97.94 192 ALA A O 1
ATOM 1522 N N . VAL A 1 193 ? -7.088 4.508 -9.656 1.00 95.06 193 VAL A N 1
ATOM 1523 C CA . VAL A 1 193 ? -6.702 5.485 -8.628 1.00 95.06 193 VAL A CA 1
ATOM 1524 C C . VAL A 1 193 ? -7.967 5.977 -7.921 1.00 95.06 193 VAL A C 1
ATOM 1526 O O . VAL A 1 193 ? -8.975 6.262 -8.568 1.00 95.06 193 VAL A O 1
ATOM 1529 N N . ASN A 1 194 ? -7.939 6.000 -6.586 1.00 95.75 194 ASN A N 1
ATOM 1530 C CA . ASN A 1 194 ? -9.076 6.311 -5.703 1.00 95.75 194 ASN A CA 1
ATOM 1531 C C . ASN A 1 194 ? -10.299 5.375 -5.809 1.00 95.75 194 ASN A C 1
ATOM 1533 O O . ASN A 1 194 ? -11.266 5.542 -5.068 1.00 95.75 194 ASN A O 1
ATOM 1537 N N . HIS A 1 195 ? -10.242 4.335 -6.645 1.00 97.56 195 HIS A N 1
ATOM 1538 C CA . HIS A 1 195 ? -11.292 3.327 -6.795 1.00 97.56 195 HIS A CA 1
ATOM 1539 C C . HIS A 1 195 ? -10.708 1.917 -6.611 1.00 97.56 195 HIS A C 1
ATOM 1541 O O . HIS A 1 195 ? -10.521 1.182 -7.588 1.00 97.56 195 HIS A O 1
ATOM 1547 N N . PRO A 1 196 ? -10.381 1.529 -5.363 1.00 97.88 196 PRO A N 1
ATOM 1548 C CA . PRO A 1 196 ? -9.783 0.233 -5.085 1.00 97.88 196 PRO A CA 1
ATOM 1549 C C . PRO A 1 196 ? -10.802 -0.907 -5.183 1.00 97.88 196 PRO A C 1
ATOM 1551 O O . PRO A 1 196 ? -11.984 -0.754 -4.864 1.00 97.88 196 PRO A O 1
ATOM 1554 N N . LEU A 1 197 ? -10.318 -2.099 -5.524 1.00 97.94 197 LEU A N 1
ATOM 1555 C CA . LEU A 1 197 ? -11.106 -3.328 -5.463 1.00 97.94 197 LEU A CA 1
ATOM 1556 C C . LEU A 1 197 ? -11.164 -3.836 -4.023 1.00 97.94 197 LEU A C 1
ATOM 1558 O O . LEU A 1 197 ? -10.129 -4.088 -3.418 1.00 97.94 197 LEU A O 1
ATOM 1562 N N . ARG A 1 198 ? -12.366 -4.072 -3.494 1.00 96.44 198 ARG A N 1
ATOM 1563 C CA . ARG A 1 198 ? -12.569 -4.719 -2.187 1.00 96.44 198 ARG A CA 1
ATOM 1564 C C . ARG A 1 198 ? -13.193 -6.095 -2.361 1.00 96.44 198 ARG A C 1
ATOM 1566 O O . ARG A 1 198 ? -14.297 -6.201 -2.895 1.00 96.44 198 ARG A O 1
ATOM 1573 N N . HIS A 1 199 ? -12.513 -7.148 -1.916 1.00 95.75 199 HIS A N 1
ATOM 1574 C CA . HIS A 1 199 ? -12.989 -8.533 -1.995 1.00 95.75 199 HIS A CA 1
ATOM 1575 C C . HIS A 1 199 ? -12.519 -9.347 -0.787 1.00 95.75 199 HIS A C 1
ATOM 1577 O O . HIS A 1 199 ? -11.338 -9.321 -0.460 1.00 95.75 199 HIS A O 1
ATOM 1583 N N . ARG A 1 200 ? -13.425 -10.071 -0.113 1.00 93.19 200 ARG A N 1
ATOM 1584 C CA . ARG A 1 200 ? -13.105 -10.942 1.043 1.00 93.19 200 ARG A CA 1
ATOM 1585 C C . ARG A 1 200 ? -12.166 -10.304 2.087 1.00 93.19 200 ARG A C 1
ATOM 1587 O O . ARG A 1 200 ? -11.155 -10.885 2.480 1.00 93.19 200 ARG A O 1
ATOM 1594 N N . GLY A 1 201 ? -12.476 -9.075 2.507 1.00 91.81 201 GLY A N 1
ATOM 1595 C CA . GLY A 1 201 ? -11.676 -8.331 3.494 1.00 91.81 201 GLY A CA 1
ATOM 1596 C C . GLY A 1 201 ? -10.290 -7.884 3.003 1.00 91.81 201 GLY A C 1
ATOM 1597 O O . GLY A 1 201 ? -9.491 -7.402 3.800 1.00 91.81 201 GLY A O 1
ATOM 1598 N N . THR A 1 202 ? -10.002 -8.043 1.709 1.00 95.56 202 THR A N 1
ATOM 1599 C CA . THR A 1 202 ? -8.778 -7.581 1.047 1.00 95.56 202 THR A CA 1
ATOM 1600 C C . THR A 1 202 ? -9.114 -6.396 0.149 1.00 95.56 202 THR A C 1
ATOM 1602 O O . THR A 1 202 ? -10.083 -6.443 -0.612 1.00 95.56 202 THR A O 1
ATOM 1605 N N . THR A 1 203 ? -8.316 -5.339 0.230 1.00 97.19 203 THR A N 1
ATOM 1606 C CA . THR A 1 203 ? -8.421 -4.147 -0.607 1.00 97.19 203 THR A CA 1
ATOM 1607 C C . THR A 1 203 ? -7.203 -4.063 -1.516 1.00 97.19 203 THR A C 1
ATOM 1609 O O . THR A 1 203 ? -6.073 -4.140 -1.042 1.00 97.19 203 THR A O 1
ATOM 1612 N N . VAL A 1 204 ? -7.428 -3.904 -2.815 1.00 98.12 204 VAL A N 1
ATOM 1613 C CA . VAL A 1 204 ? -6.384 -3.823 -3.836 1.00 98.12 204 VAL A CA 1
ATOM 1614 C C . VAL A 1 204 ? -6.413 -2.438 -4.459 1.00 98.12 204 VAL A C 1
ATOM 1616 O O . VAL A 1 204 ? -7.425 -2.027 -5.032 1.00 98.12 204 VAL A O 1
ATOM 1619 N N . TYR A 1 205 ? -5.302 -1.727 -4.327 1.00 98.06 205 TYR A N 1
ATOM 1620 C CA . TYR A 1 205 ? -5.116 -0.372 -4.818 1.00 98.06 205 TYR A CA 1
ATOM 1621 C C . TYR A 1 205 ? -4.256 -0.386 -6.076 1.00 98.06 205 TYR A C 1
ATOM 1623 O O . TYR A 1 205 ? -3.275 -1.128 -6.151 1.00 98.06 205 TYR A O 1
ATOM 1631 N N . GLN A 1 206 ? -4.590 0.484 -7.028 1.00 98.06 206 GLN A N 1
ATOM 1632 C CA . GLN A 1 206 ? -3.642 0.875 -8.063 1.00 98.06 206 GLN A CA 1
ATOM 1633 C C . GLN A 1 206 ? -2.521 1.672 -7.388 1.00 98.06 206 GLN A C 1
ATOM 1635 O O . GLN A 1 206 ? -2.804 2.705 -6.784 1.00 98.06 206 GLN A O 1
ATOM 1640 N N . TYR A 1 207 ? -1.284 1.179 -7.455 1.00 96.12 207 TYR A N 1
ATOM 1641 C CA . TYR A 1 207 ? -0.151 1.780 -6.747 1.00 96.12 207 TYR A CA 1
ATOM 1642 C C . TYR A 1 207 ? 0.853 2.425 -7.698 1.00 96.12 207 TYR A C 1
ATOM 1644 O O . TYR A 1 207 ? 1.147 3.609 -7.574 1.00 96.12 207 TYR A O 1
ATOM 1652 N N . ASN A 1 208 ? 1.352 1.664 -8.669 1.00 95.62 208 ASN A N 1
ATOM 1653 C CA . ASN A 1 208 ? 2.250 2.167 -9.705 1.00 95.62 208 ASN A CA 1
ATOM 1654 C C . ASN A 1 208 ? 1.992 1.424 -11.024 1.00 95.62 208 ASN A C 1
ATOM 1656 O O . ASN A 1 208 ? 1.009 0.691 -11.148 1.00 95.62 208 ASN A O 1
ATOM 1660 N N . TRP A 1 209 ? 2.834 1.655 -12.022 1.00 95.81 209 TRP A N 1
ATOM 1661 C CA . TRP A 1 209 ? 2.810 0.964 -13.306 1.00 95.81 209 TRP A CA 1
ATOM 1662 C C . TRP A 1 209 ? 4.178 1.110 -13.977 1.00 95.81 209 TRP A C 1
ATOM 1664 O O . TRP A 1 209 ? 5.034 1.857 -13.496 1.00 95.81 209 TRP A O 1
ATOM 1674 N N . GLY A 1 210 ? 4.381 0.414 -15.089 1.00 95.31 210 GLY A N 1
ATOM 1675 C CA . GLY A 1 210 ? 5.567 0.616 -15.908 1.00 95.31 210 GLY A CA 1
ATOM 1676 C C . GLY A 1 210 ? 5.579 -0.252 -17.153 1.00 95.31 210 GLY A C 1
ATOM 1677 O O . GLY A 1 210 ? 4.559 -0.810 -17.563 1.00 95.31 210 GLY A O 1
ATOM 1678 N N . TRP A 1 211 ? 6.762 -0.361 -17.745 1.00 95.88 211 TRP A N 1
ATOM 1679 C CA . TRP A 1 211 ? 7.001 -1.122 -18.962 1.00 95.88 211 TRP A CA 1
ATOM 1680 C C . TRP A 1 211 ? 7.984 -2.250 -18.688 1.00 95.88 211 TRP A C 1
ATOM 1682 O O . TRP A 1 211 ? 9.048 -2.017 -18.118 1.00 95.88 211 TRP A O 1
ATOM 1692 N N . LEU A 1 212 ? 7.635 -3.459 -19.113 1.00 95.56 212 LEU A N 1
ATOM 1693 C CA . LEU A 1 212 ? 8.596 -4.531 -19.325 1.00 95.56 212 LEU A CA 1
ATOM 1694 C C . LEU A 1 212 ? 9.182 -4.374 -20.723 1.00 95.56 212 LEU A C 1
ATOM 1696 O O . LEU A 1 212 ? 8.438 -4.158 -21.679 1.00 95.56 212 LEU A O 1
ATOM 1700 N N . VAL A 1 213 ? 10.496 -4.513 -20.838 1.00 95.88 213 VAL A N 1
ATOM 1701 C CA . VAL A 1 213 ? 11.210 -4.591 -22.112 1.00 95.88 213 VAL A CA 1
ATOM 1702 C C . VAL A 1 213 ? 11.644 -6.030 -22.307 1.00 95.88 213 VAL A C 1
ATOM 1704 O O . VAL A 1 213 ? 12.280 -6.612 -21.427 1.00 95.88 213 VAL A O 1
ATOM 1707 N N . ARG A 1 214 ? 11.307 -6.588 -23.468 1.00 95.94 214 ARG A N 1
ATOM 1708 C CA . ARG A 1 214 ? 11.696 -7.934 -23.869 1.00 95.94 214 ARG A CA 1
ATOM 1709 C C . ARG A 1 214 ? 12.700 -7.860 -25.006 1.00 95.94 214 ARG A C 1
ATOM 1711 O O . ARG A 1 214 ? 12.504 -7.124 -25.975 1.00 95.94 214 ARG A O 1
ATOM 1718 N N . GLY A 1 215 ? 13.744 -8.667 -24.916 1.00 96.19 215 GLY A N 1
ATOM 1719 C CA . GLY A 1 215 ? 14.760 -8.731 -25.948 1.00 96.19 215 GLY A CA 1
ATOM 1720 C C . GLY A 1 215 ? 15.737 -9.871 -25.747 1.00 96.19 215 GLY A C 1
ATOM 1721 O O . GLY A 1 215 ? 15.646 -10.645 -24.794 1.00 96.19 215 GLY A O 1
ATOM 1722 N N . THR A 1 216 ? 16.682 -9.960 -26.669 1.00 96.50 216 THR A N 1
ATOM 1723 C CA . THR A 1 216 ? 17.816 -10.874 -26.577 1.00 96.50 216 THR A CA 1
ATOM 1724 C C . THR A 1 216 ? 19.101 -10.081 -26.631 1.00 96.50 216 THR A C 1
ATOM 1726 O O . THR A 1 216 ? 19.223 -9.124 -27.392 1.00 96.50 216 THR A O 1
ATOM 1729 N N . VAL A 1 217 ? 20.070 -10.501 -25.837 1.00 95.56 217 VAL A N 1
ATOM 1730 C CA . VAL A 1 217 ? 21.433 -9.987 -25.884 1.00 95.56 217 VAL A CA 1
ATOM 1731 C C . VAL A 1 217 ? 22.358 -11.150 -26.189 1.00 95.56 217 VAL A C 1
ATOM 1733 O O . VAL A 1 217 ? 22.340 -12.163 -25.490 1.00 95.56 217 VAL A O 1
ATOM 1736 N N . THR A 1 218 ? 23.134 -11.012 -27.254 1.00 94.56 218 THR A N 1
ATOM 1737 C CA . THR A 1 218 ? 24.145 -11.985 -27.655 1.00 94.56 218 THR A CA 1
ATOM 1738 C C . THR A 1 218 ? 25.504 -11.400 -27.336 1.00 94.56 218 THR A C 1
ATOM 1740 O O . THR A 1 218 ? 25.809 -10.300 -27.795 1.00 94.56 218 THR A O 1
ATOM 1743 N N . ARG A 1 219 ? 26.323 -12.113 -26.563 1.00 90.25 219 ARG A N 1
ATOM 1744 C CA . ARG A 1 219 ? 27.722 -11.748 -26.312 1.00 90.25 219 ARG A CA 1
ATOM 1745 C C . ARG A 1 219 ? 28.609 -12.977 -26.320 1.00 90.25 219 ARG A C 1
ATOM 1747 O O . ARG A 1 219 ? 28.233 -13.994 -25.744 1.00 90.25 219 ARG A O 1
ATOM 1754 N N . ALA A 1 220 ? 29.774 -12.875 -26.960 1.00 85.62 220 ALA A N 1
ATOM 1755 C CA . ALA A 1 220 ? 30.760 -13.959 -27.023 1.00 85.62 220 ALA A CA 1
ATOM 1756 C C . ALA A 1 220 ? 30.143 -15.320 -27.434 1.00 85.62 220 ALA A C 1
ATOM 1758 O O . ALA A 1 220 ? 30.464 -16.364 -26.875 1.00 85.62 220 ALA A O 1
ATOM 1759 N N . GLY A 1 221 ? 29.195 -15.297 -28.379 1.00 83.94 221 GLY A N 1
ATOM 1760 C CA . GLY A 1 221 ? 28.478 -16.484 -28.865 1.00 83.94 221 GLY A CA 1
ATOM 1761 C C . GLY A 1 221 ? 27.325 -16.984 -27.979 1.00 83.94 221 GLY A C 1
ATOM 1762 O O . GLY A 1 221 ? 26.543 -17.817 -28.431 1.00 83.94 221 GLY A O 1
ATOM 1763 N N . ALA A 1 222 ? 27.151 -16.461 -26.761 1.00 88.94 222 ALA A N 1
ATOM 1764 C CA . ALA A 1 222 ? 26.045 -16.815 -25.874 1.00 88.94 222 ALA A CA 1
ATOM 1765 C C . ALA A 1 222 ? 24.874 -15.833 -26.025 1.00 88.94 222 ALA A C 1
ATOM 1767 O O . ALA A 1 222 ? 25.044 -14.622 -25.886 1.00 88.94 222 ALA A O 1
ATOM 1768 N N . THR A 1 223 ? 23.669 -16.355 -26.277 1.00 93.75 223 THR A N 1
ATOM 1769 C CA . THR A 1 223 ? 22.434 -15.556 -26.353 1.00 93.75 223 THR A CA 1
ATOM 1770 C C . THR A 1 223 ? 21.635 -15.687 -25.064 1.00 93.75 223 THR A C 1
ATOM 1772 O O . THR A 1 223 ? 21.296 -16.794 -24.647 1.00 93.75 223 THR A O 1
ATOM 1775 N N . ARG A 1 224 ? 21.271 -14.556 -24.460 1.00 93.81 224 ARG A N 1
ATOM 1776 C CA . ARG A 1 224 ? 20.402 -14.492 -23.283 1.00 93.81 224 ARG A CA 1
ATOM 1777 C C . ARG A 1 224 ? 19.112 -13.752 -23.614 1.00 93.81 224 ARG A C 1
ATOM 1779 O O . ARG A 1 224 ? 19.138 -12.600 -24.041 1.00 93.81 224 ARG A O 1
ATOM 1786 N N . LEU A 1 225 ? 17.980 -14.411 -23.381 1.00 95.75 225 LEU A N 1
ATOM 1787 C CA . LEU A 1 225 ? 16.662 -13.778 -23.393 1.00 95.75 225 LEU A CA 1
ATOM 1788 C C . LEU A 1 225 ? 16.456 -13.011 -22.084 1.00 95.75 225 LEU A C 1
ATOM 1790 O O . LEU A 1 225 ? 16.793 -13.509 -21.007 1.00 95.75 225 LEU A O 1
ATOM 1794 N N . PHE A 1 226 ? 15.862 -11.826 -22.171 1.00 94.62 226 PHE A N 1
ATOM 1795 C CA . PHE A 1 226 ? 15.438 -11.062 -21.010 1.00 94.62 226 PHE A CA 1
ATOM 1796 C C . PHE A 1 226 ? 14.027 -10.503 -21.201 1.00 94.62 226 PHE A C 1
ATOM 1798 O O . PHE A 1 226 ? 13.605 -10.174 -22.310 1.00 94.62 226 PHE A O 1
ATOM 1805 N N . GLU A 1 227 ? 13.318 -10.368 -20.087 1.00 94.75 227 GLU A N 1
ATOM 1806 C CA . GLU A 1 227 ? 12.098 -9.579 -19.962 1.00 94.75 227 GLU A CA 1
ATOM 1807 C C . GLU A 1 227 ? 12.159 -8.888 -18.598 1.00 94.75 227 GLU A C 1
ATOM 1809 O O . GLU A 1 227 ? 11.978 -9.530 -17.565 1.00 94.75 227 GLU A O 1
ATOM 1814 N N . ILE A 1 228 ? 12.524 -7.606 -18.587 1.00 94.75 228 ILE A N 1
ATOM 1815 C CA . ILE A 1 228 ? 12.819 -6.869 -17.350 1.00 94.75 228 ILE A CA 1
ATOM 1816 C C . ILE A 1 228 ? 12.085 -5.527 -17.303 1.00 94.75 228 ILE A C 1
ATOM 1818 O O . ILE A 1 228 ? 11.790 -4.956 -18.356 1.00 94.75 228 ILE A O 1
ATOM 1822 N N . PRO A 1 229 ? 11.790 -4.986 -16.107 1.00 95.50 229 PRO A N 1
ATOM 1823 C CA . PRO A 1 229 ? 11.255 -3.637 -15.980 1.00 95.50 229 PRO A CA 1
ATOM 1824 C C . PRO A 1 229 ? 12.217 -2.578 -16.527 1.00 95.50 229 PRO A C 1
ATOM 1826 O O . PRO A 1 229 ? 13.430 -2.650 -16.320 1.00 95.50 229 PRO A O 1
ATOM 1829 N N . SER A 1 230 ? 11.665 -1.555 -17.171 1.00 95.94 230 SER A N 1
ATOM 1830 C CA . SER A 1 230 ? 12.399 -0.345 -17.542 1.00 95.94 230 SER A CA 1
ATOM 1831 C C . SER A 1 230 ? 13.092 0.272 -16.321 1.00 95.94 230 SER A C 1
ATOM 1833 O O . SER A 1 230 ? 12.495 0.374 -15.250 1.00 95.94 230 SER A O 1
ATOM 1835 N N . GLY A 1 231 ? 14.343 0.697 -16.492 1.00 93.31 231 GLY A N 1
ATOM 1836 C CA . GLY A 1 231 ? 15.182 1.264 -15.436 1.00 93.31 231 GLY A CA 1
ATOM 1837 C C . GLY A 1 231 ? 15.971 0.226 -14.634 1.00 93.31 231 GLY A C 1
ATOM 1838 O O . GLY A 1 231 ? 16.661 0.598 -13.689 1.00 93.31 231 GLY A O 1
ATOM 1839 N N . THR A 1 232 ? 15.887 -1.058 -14.993 1.00 94.38 232 THR A N 1
ATOM 1840 C CA . THR A 1 232 ? 16.666 -2.137 -14.363 1.00 94.38 232 THR A CA 1
ATOM 1841 C C . THR A 1 232 ? 17.771 -2.657 -15.289 1.00 94.38 232 THR A C 1
ATOM 1843 O O . THR A 1 232 ? 17.961 -2.148 -16.399 1.00 94.38 232 THR A O 1
ATOM 1846 N N . ALA A 1 233 ? 18.537 -3.641 -14.813 1.00 94.06 233 ALA A N 1
ATOM 1847 C CA . ALA A 1 233 ? 19.668 -4.207 -15.534 1.00 94.06 233 ALA A CA 1
ATOM 1848 C C . ALA A 1 233 ? 19.550 -5.724 -15.711 1.00 94.06 233 ALA A C 1
ATOM 1850 O O 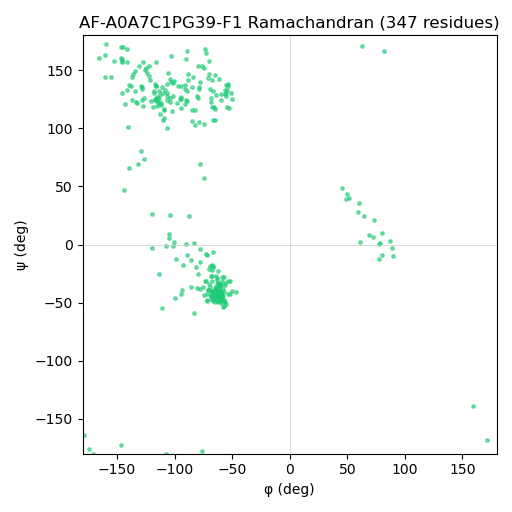. ALA A 1 233 ? 19.040 -6.435 -14.843 1.00 94.06 233 ALA A O 1
ATOM 1851 N N . VAL A 1 234 ? 20.081 -6.216 -16.828 1.00 93.94 234 VAL A N 1
ATOM 1852 C CA . VAL A 1 234 ? 20.361 -7.634 -17.055 1.00 93.94 234 VAL A CA 1
ATOM 1853 C C . VAL A 1 234 ? 21.815 -7.881 -16.670 1.00 93.94 234 VAL A C 1
ATOM 1855 O O . VAL A 1 234 ? 22.715 -7.314 -17.284 1.00 93.94 234 VAL A O 1
ATOM 1858 N N . ASP A 1 235 ? 22.052 -8.725 -15.671 1.00 92.75 235 ASP A N 1
ATOM 1859 C CA . ASP A 1 235 ? 23.395 -9.241 -15.390 1.00 92.75 235 ASP A CA 1
ATOM 1860 C C . ASP A 1 235 ? 23.816 -10.173 -16.533 1.00 92.75 235 ASP A C 1
ATOM 1862 O O . ASP A 1 235 ? 23.072 -11.088 -16.880 1.00 92.75 235 ASP A O 1
ATOM 1866 N N . LEU A 1 236 ? 24.974 -9.937 -17.145 1.00 90.56 236 LEU A N 1
ATOM 1867 C CA . LEU A 1 236 ? 25.509 -10.726 -18.258 1.00 90.56 236 LEU A CA 1
ATOM 1868 C C . LEU A 1 236 ? 26.656 -11.652 -17.829 1.00 90.56 236 LEU A C 1
ATOM 1870 O O . LEU A 1 236 ? 27.253 -12.289 -18.694 1.00 90.56 236 LEU A O 1
ATOM 1874 N N . ALA A 1 237 ? 26.908 -11.772 -16.520 1.00 85.75 237 ALA A N 1
ATOM 1875 C CA . ALA A 1 237 ? 28.070 -12.427 -15.923 1.00 85.75 237 ALA A CA 1
ATOM 1876 C C . ALA A 1 237 ? 29.407 -11.752 -16.296 1.00 85.75 237 ALA A C 1
ATOM 1878 O O . ALA A 1 237 ? 29.466 -10.830 -17.110 1.00 85.75 237 ALA A O 1
ATOM 1879 N N . GLY A 1 238 ? 30.496 -12.169 -15.639 1.00 84.81 238 GLY A N 1
ATOM 1880 C CA . GLY A 1 238 ? 31.842 -11.642 -15.909 1.00 84.81 238 GLY A CA 1
ATOM 1881 C C . GLY A 1 238 ? 31.977 -10.131 -15.681 1.00 84.81 238 GLY A C 1
ATOM 1882 O O . GLY A 1 238 ? 32.628 -9.456 -16.470 1.00 84.81 238 GLY A O 1
ATOM 1883 N N . GLY A 1 239 ? 31.289 -9.590 -14.668 1.00 87.94 239 GLY A N 1
ATOM 1884 C CA . GLY A 1 239 ? 31.309 -8.155 -14.353 1.00 87.94 239 GLY A CA 1
ATOM 1885 C C . GLY A 1 239 ? 30.547 -7.268 -15.345 1.00 87.94 239 GLY A C 1
ATOM 1886 O O . GLY A 1 239 ? 30.604 -6.043 -15.234 1.00 87.94 239 GLY A O 1
ATOM 1887 N N . CYS A 1 240 ? 29.832 -7.855 -16.311 1.00 91.94 240 CYS A N 1
ATOM 1888 C CA . CYS A 1 240 ? 29.081 -7.117 -17.319 1.00 91.94 240 CYS A CA 1
ATOM 1889 C C . CYS A 1 240 ? 27.598 -6.986 -16.954 1.00 91.94 240 CYS A C 1
ATOM 1891 O O . CYS A 1 240 ? 26.951 -7.970 -16.599 1.00 91.94 240 CYS A O 1
ATOM 1893 N N . SER A 1 241 ? 27.020 -5.800 -17.140 1.00 94.56 241 SER A N 1
ATOM 1894 C CA . SER A 1 241 ? 25.576 -5.580 -16.995 1.00 94.56 241 SER A CA 1
ATOM 1895 C C . SER A 1 241 ? 25.021 -4.702 -18.114 1.00 94.56 241 SER A C 1
ATOM 1897 O O . SER A 1 241 ? 25.672 -3.773 -18.584 1.00 94.56 241 SER A O 1
ATOM 1899 N N . LEU A 1 242 ? 23.799 -4.992 -18.559 1.00 95.19 242 LEU A N 1
ATOM 1900 C CA . LEU A 1 242 ? 23.083 -4.199 -19.557 1.00 95.19 242 LEU A CA 1
ATOM 1901 C C . LEU A 1 242 ? 21.926 -3.465 -18.888 1.00 95.19 242 LEU A C 1
ATOM 1903 O O . LEU A 1 242 ? 20.935 -4.085 -18.507 1.00 95.19 242 LEU A O 1
ATOM 1907 N N . HIS A 1 243 ? 22.049 -2.150 -18.761 1.00 96.38 243 HIS A N 1
ATOM 1908 C CA . HIS A 1 243 ? 21.021 -1.280 -18.202 1.00 96.38 243 HIS A CA 1
ATOM 1909 C C . HIS A 1 243 ? 20.112 -0.785 -19.324 1.00 96.38 243 HIS A C 1
ATOM 1911 O O . HIS A 1 243 ? 20.603 -0.356 -20.368 1.00 96.38 243 HIS A O 1
ATOM 1917 N N . LEU A 1 244 ? 18.796 -0.841 -19.112 1.00 95.50 244 LEU A N 1
ATOM 1918 C CA . LEU A 1 244 ? 17.802 -0.484 -20.125 1.00 95.50 244 LEU A CA 1
ATOM 1919 C C . LEU A 1 244 ? 16.797 0.520 -19.563 1.00 95.50 244 LEU A C 1
ATOM 1921 O O . LEU A 1 244 ? 16.246 0.315 -18.483 1.00 95.50 244 LEU A O 1
ATOM 1925 N N . HIS A 1 245 ? 16.500 1.570 -20.325 1.00 96.69 245 HIS A N 1
ATOM 1926 C CA . HIS A 1 245 ? 15.428 2.516 -20.032 1.00 96.69 245 HIS A CA 1
ATOM 1927 C C . HIS A 1 245 ? 14.523 2.687 -21.255 1.00 96.69 245 HIS A C 1
ATOM 1929 O O . HIS A 1 245 ? 14.980 3.017 -22.348 1.00 96.69 245 HIS A O 1
ATOM 1935 N N . PHE A 1 246 ? 13.228 2.453 -21.076 1.00 97.19 246 PHE A N 1
ATOM 1936 C CA . PHE A 1 246 ? 12.221 2.552 -22.124 1.00 97.19 246 PHE A CA 1
ATOM 1937 C C . PHE A 1 246 ? 11.551 3.925 -22.129 1.00 97.19 246 PHE A C 1
ATOM 1939 O O . PHE A 1 246 ? 10.952 4.340 -21.139 1.00 97.19 246 PHE A O 1
ATOM 1946 N N . TYR A 1 247 ? 11.593 4.577 -23.286 1.00 97.12 247 TYR A N 1
ATOM 1947 C CA . TYR A 1 247 ? 10.918 5.832 -23.581 1.00 97.12 247 TYR A CA 1
ATOM 1948 C C . TYR A 1 247 ? 9.729 5.553 -24.513 1.00 97.12 247 TYR A C 1
ATOM 1950 O O . TYR A 1 247 ? 9.949 5.375 -25.713 1.00 97.12 247 TYR A O 1
ATOM 1958 N N . PRO A 1 248 ? 8.479 5.475 -24.010 1.00 96.00 248 PRO A N 1
ATOM 1959 C CA . PRO A 1 248 ? 7.300 5.184 -24.836 1.00 96.00 248 PRO A CA 1
ATOM 1960 C C . PRO A 1 248 ? 7.053 6.215 -25.953 1.00 96.00 248 PRO A C 1
ATOM 1962 O O . PRO A 1 248 ? 6.635 5.856 -27.056 1.00 96.00 248 PRO A O 1
ATOM 1965 N N . ASP A 1 249 ? 7.338 7.489 -25.700 1.00 95.62 249 ASP A N 1
ATOM 1966 C CA . ASP A 1 249 ? 7.159 8.580 -26.663 1.00 95.62 249 ASP A CA 1
ATOM 1967 C C . ASP A 1 249 ? 8.418 9.439 -26.709 1.00 95.62 249 ASP A C 1
ATOM 1969 O O . ASP A 1 249 ? 8.448 10.560 -26.193 1.00 95.62 249 ASP A O 1
ATOM 1973 N N . PHE A 1 250 ? 9.484 8.843 -27.246 1.00 96.56 250 PHE A N 1
ATOM 1974 C CA . PHE A 1 250 ? 10.829 9.394 -27.202 1.00 96.56 250 PHE A CA 1
ATOM 1975 C C . PHE A 1 250 ? 10.906 10.803 -27.795 1.00 96.56 250 PHE A C 1
ATOM 1977 O O . PHE A 1 250 ? 10.487 11.063 -28.930 1.00 96.56 250 PHE A O 1
ATOM 1984 N N . ALA A 1 251 ? 11.519 11.691 -27.023 1.00 95.00 251 ALA A N 1
ATOM 1985 C CA . ALA A 1 251 ? 11.926 13.022 -27.421 1.00 95.00 251 ALA A CA 1
ATOM 1986 C C . ALA A 1 251 ? 13.216 13.408 -26.694 1.00 95.00 251 ALA A C 1
ATOM 1988 O O . ALA A 1 251 ? 13.652 12.733 -25.764 1.00 95.00 251 ALA A O 1
ATOM 1989 N N . LEU A 1 252 ? 13.813 14.516 -27.115 1.00 95.06 252 LEU A N 1
ATOM 1990 C CA . LEU A 1 252 ? 14.866 15.179 -26.360 1.00 95.06 252 LEU A CA 1
ATOM 1991 C C . LEU A 1 252 ? 14.252 16.376 -25.636 1.00 95.06 252 LEU A C 1
ATOM 1993 O O . LEU A 1 252 ? 13.385 17.055 -26.197 1.00 95.06 252 LEU A O 1
ATOM 1997 N N . ASP A 1 253 ? 14.653 16.590 -24.387 1.00 92.25 253 ASP A N 1
ATOM 1998 C CA . ASP A 1 253 ? 14.293 17.794 -23.642 1.00 92.25 253 ASP A CA 1
ATOM 1999 C C . ASP A 1 253 ? 15.126 19.011 -24.094 1.00 92.25 253 ASP A C 1
ATOM 2001 O O . ASP A 1 253 ? 15.938 18.929 -25.018 1.00 92.25 253 ASP A O 1
ATOM 2005 N N . ALA A 1 254 ? 14.916 20.164 -23.452 1.00 92.19 254 ALA A N 1
ATOM 2006 C CA . ALA A 1 254 ? 15.626 21.399 -23.788 1.00 92.19 254 ALA A CA 1
ATOM 2007 C C . ALA A 1 254 ? 17.152 21.315 -23.576 1.00 92.19 254 ALA A C 1
ATOM 2009 O O . ALA A 1 254 ? 17.890 22.075 -24.198 1.00 92.19 254 ALA A O 1
ATOM 2010 N N . ALA A 1 255 ? 17.624 20.396 -22.727 1.00 93.75 255 ALA A N 1
ATOM 2011 C CA . ALA A 1 255 ? 19.042 20.135 -22.493 1.00 93.75 255 ALA A CA 1
ATOM 2012 C C . ALA A 1 255 ? 19.608 19.053 -23.435 1.00 93.75 255 ALA A C 1
ATOM 2014 O O . ALA A 1 255 ? 20.787 18.716 -23.349 1.00 93.75 255 ALA A O 1
ATOM 2015 N N . GLY A 1 256 ? 18.785 18.502 -24.334 1.00 90.81 256 GLY A N 1
ATOM 2016 C CA . GLY A 1 256 ? 19.163 17.415 -25.231 1.00 90.81 256 GLY A CA 1
ATOM 2017 C C . GLY A 1 256 ? 19.134 16.030 -24.579 1.00 90.81 256 GLY A C 1
ATOM 2018 O O . GLY A 1 256 ? 19.595 15.070 -25.196 1.00 90.81 256 GLY A O 1
ATOM 2019 N N . ALA A 1 257 ? 18.601 15.890 -23.361 1.00 90.94 257 ALA A N 1
ATOM 2020 C CA . ALA A 1 257 ? 18.519 14.607 -22.675 1.00 90.94 257 ALA A CA 1
ATOM 2021 C C . ALA A 1 257 ? 17.274 13.800 -23.111 1.00 90.94 257 ALA A C 1
ATOM 2023 O O . ALA A 1 257 ? 16.208 14.375 -23.365 1.00 90.94 257 ALA A O 1
ATOM 2024 N N . PRO A 1 258 ? 17.374 12.457 -23.200 1.00 93.31 258 PRO A N 1
ATOM 2025 C CA . PRO A 1 258 ? 16.240 11.581 -23.486 1.00 93.31 258 PRO A CA 1
ATOM 2026 C C . PRO A 1 258 ? 15.063 11.760 -22.516 1.00 93.31 258 PRO A C 1
ATOM 2028 O O . PRO A 1 258 ? 15.208 11.630 -21.300 1.00 93.31 258 PRO A O 1
ATOM 2031 N N . SER A 1 259 ? 13.869 11.978 -23.063 1.00 94.25 259 SER A N 1
ATOM 2032 C CA . SER A 1 259 ? 12.614 12.138 -22.324 1.00 94.25 259 SER A CA 1
ATOM 2033 C C . SER A 1 259 ? 11.443 11.457 -23.043 1.00 94.25 259 SER A C 1
ATOM 2035 O O . SER A 1 259 ? 11.558 11.019 -24.190 1.00 94.25 259 SER A O 1
ATOM 2037 N N . SER A 1 260 ? 10.306 11.326 -22.352 1.00 93.94 260 SER A N 1
ATOM 2038 C CA . SER A 1 260 ? 9.046 10.877 -22.959 1.00 93.94 260 SER A CA 1
ATOM 2039 C C . SER A 1 260 ? 8.009 11.989 -22.910 1.00 93.94 260 SER A C 1
ATOM 2041 O O . SER A 1 260 ? 7.725 12.506 -21.833 1.00 93.94 260 SER A O 1
ATOM 2043 N N . ARG A 1 261 ? 7.405 12.324 -24.056 1.00 92.12 261 ARG A N 1
ATOM 2044 C CA . ARG A 1 261 ? 6.350 13.356 -24.137 1.00 92.12 261 ARG A CA 1
ATOM 2045 C C . ARG A 1 261 ? 5.024 12.910 -23.536 1.00 92.12 261 ARG A C 1
ATOM 2047 O O . ARG A 1 261 ? 4.263 13.728 -23.037 1.00 92.12 261 ARG A O 1
ATOM 2054 N N . SER A 1 262 ? 4.736 11.618 -23.614 1.00 92.75 262 SER A N 1
ATOM 2055 C CA . SER A 1 262 ? 3.516 11.021 -23.089 1.00 92.75 262 SER A CA 1
ATOM 2056 C C . SER A 1 262 ? 3.812 9.616 -22.556 1.00 92.75 262 SER A C 1
ATOM 2058 O O . SER A 1 262 ? 4.813 9.006 -22.941 1.00 92.75 262 SER A O 1
ATOM 2060 N N . PRO A 1 263 ? 2.961 9.066 -21.673 1.00 92.56 263 PRO A N 1
ATOM 2061 C CA . PRO A 1 263 ? 3.118 7.697 -21.191 1.00 92.56 263 PRO A CA 1
ATOM 2062 C C . PRO A 1 263 ? 2.744 6.654 -22.254 1.00 92.56 263 PRO A C 1
ATOM 2064 O O . PRO A 1 263 ? 2.927 5.464 -22.017 1.00 92.56 263 PRO A O 1
ATOM 2067 N N . LEU A 1 264 ? 2.178 7.071 -23.392 1.00 93.62 264 LEU A N 1
ATOM 2068 C CA . LEU A 1 264 ? 1.678 6.180 -24.433 1.00 93.62 264 LEU A CA 1
ATOM 2069 C C . LEU A 1 264 ? 2.785 5.840 -25.437 1.00 93.62 264 LEU A C 1
ATOM 2071 O O . LEU A 1 264 ? 3.557 6.723 -25.804 1.00 93.62 264 LEU A O 1
ATOM 2075 N N . PRO A 1 265 ? 2.852 4.595 -25.938 1.00 94.19 265 PRO A N 1
ATOM 2076 C CA . PRO A 1 265 ? 3.945 4.149 -26.791 1.00 94.19 265 PRO A CA 1
ATOM 2077 C C . PRO A 1 265 ? 3.794 4.648 -28.243 1.00 94.19 265 PRO A C 1
ATOM 2079 O O . PRO A 1 265 ? 3.497 3.876 -29.152 1.00 94.19 265 PRO A O 1
ATOM 2082 N N . ARG A 1 266 ? 3.950 5.958 -28.471 1.00 94.12 266 ARG A N 1
ATOM 2083 C CA . ARG A 1 266 ? 3.804 6.594 -29.796 1.00 94.12 266 ARG A CA 1
ATOM 2084 C C . ARG A 1 266 ? 5.092 6.560 -30.618 1.00 94.12 266 ARG A C 1
ATOM 2086 O O . ARG A 1 266 ? 5.035 6.413 -31.835 1.00 94.12 266 ARG A O 1
ATOM 2093 N N . ARG A 1 267 ? 6.245 6.710 -29.961 1.00 95.56 267 ARG A N 1
ATOM 2094 C CA . ARG A 1 267 ? 7.586 6.689 -30.572 1.00 95.56 267 ARG A CA 1
ATOM 2095 C C . ARG A 1 267 ? 8.544 5.917 -29.665 1.00 95.56 267 ARG A C 1
ATOM 2097 O O . ARG A 1 267 ? 9.452 6.514 -29.086 1.00 95.56 267 ARG A O 1
ATOM 2104 N N . PRO A 1 268 ? 8.332 4.604 -29.494 1.00 97.12 268 PRO A N 1
ATOM 2105 C CA . PRO A 1 268 ? 9.071 3.838 -28.509 1.00 97.12 2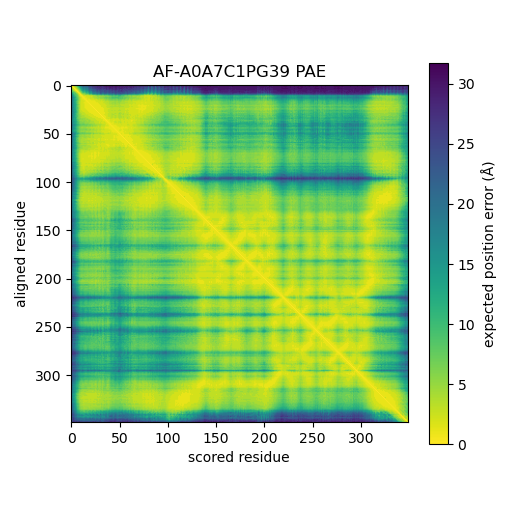68 PRO A CA 1
ATOM 2106 C C . PRO A 1 268 ? 10.558 3.746 -28.869 1.00 97.12 268 PRO A C 1
ATOM 2108 O O . PRO A 1 268 ? 10.930 3.414 -30.004 1.00 97.12 268 PRO A O 1
ATOM 2111 N N . ARG A 1 269 ? 11.411 4.020 -27.882 1.00 96.94 269 ARG A N 1
ATOM 2112 C CA . ARG A 1 269 ? 12.861 3.800 -27.928 1.00 96.94 269 ARG A CA 1
ATOM 2113 C C . ARG A 1 269 ? 13.331 3.187 -26.619 1.00 96.94 269 ARG A C 1
ATOM 2115 O O . ARG A 1 269 ? 12.806 3.499 -25.555 1.00 96.94 269 ARG A O 1
ATOM 2122 N N . VAL A 1 270 ? 14.339 2.335 -26.697 1.00 97.00 270 VAL A N 1
ATOM 2123 C CA . VAL A 1 270 ? 15.066 1.818 -25.541 1.00 97.00 270 VAL A CA 1
ATOM 2124 C C . VAL A 1 270 ? 16.449 2.438 -25.558 1.00 97.00 270 VAL A C 1
ATOM 2126 O O . VAL A 1 270 ? 17.218 2.209 -26.488 1.00 97.00 270 VAL A O 1
ATOM 2129 N N . PHE A 1 271 ? 16.757 3.221 -24.533 1.00 96.38 271 PHE A N 1
ATOM 2130 C CA . PHE A 1 271 ? 18.124 3.611 -24.242 1.00 96.38 271 PHE A CA 1
ATOM 2131 C C . PHE A 1 271 ? 18.803 2.464 -23.507 1.00 96.38 271 PHE A C 1
ATOM 2133 O O . PHE A 1 271 ? 18.265 1.960 -22.517 1.00 96.38 271 PHE A O 1
ATOM 2140 N N . TYR A 1 272 ? 19.957 2.038 -24.000 1.00 95.81 272 TYR A N 1
ATOM 2141 C CA . TYR A 1 272 ? 20.735 0.973 -23.390 1.00 95.81 272 TYR A CA 1
ATOM 2142 C C . TYR A 1 272 ? 22.130 1.469 -23.037 1.00 95.81 272 TYR A C 1
ATOM 2144 O O . TYR A 1 272 ? 22.716 2.261 -23.771 1.00 95.81 272 TYR A O 1
ATOM 2152 N N . VAL A 1 273 ? 22.665 0.970 -21.925 1.00 96.25 273 VAL A N 1
ATOM 2153 C CA . VAL A 1 273 ? 24.055 1.179 -21.514 1.00 96.25 273 VAL A CA 1
ATOM 2154 C C . VAL A 1 273 ? 24.631 -0.166 -21.108 1.00 96.25 273 VAL A C 1
ATOM 2156 O O . VAL A 1 273 ? 24.107 -0.835 -20.215 1.00 96.25 273 VAL A O 1
ATOM 2159 N N . LEU A 1 274 ? 25.704 -0.571 -21.775 1.00 95.69 274 LEU A N 1
ATOM 2160 C CA . LEU A 1 274 ? 26.489 -1.731 -21.398 1.00 95.69 274 LEU A CA 1
ATOM 2161 C C . LEU A 1 274 ? 27.585 -1.284 -20.436 1.00 95.69 274 LEU A C 1
ATOM 2163 O O . LEU A 1 274 ? 28.388 -0.418 -20.776 1.00 95.69 274 LEU A O 1
ATOM 2167 N N . TYR A 1 275 ? 27.632 -1.896 -19.262 1.00 95.25 275 TYR A N 1
ATOM 2168 C CA . TYR A 1 275 ? 28.690 -1.715 -18.282 1.00 95.25 275 TYR A CA 1
ATOM 2169 C C . TYR A 1 275 ? 29.605 -2.936 -18.248 1.00 95.25 275 TYR A C 1
ATOM 2171 O O . TYR A 1 275 ? 29.140 -4.068 -18.402 1.00 95.25 275 TYR A O 1
ATOM 2179 N N . ARG A 1 276 ? 30.888 -2.693 -17.971 1.00 94.06 276 ARG A N 1
ATOM 2180 C CA . ARG A 1 276 ? 31.899 -3.698 -17.628 1.00 94.06 276 ARG A CA 1
ATOM 2181 C C . ARG A 1 276 ? 32.670 -3.199 -16.411 1.00 94.06 276 ARG A C 1
ATOM 2183 O O . ARG A 1 276 ? 33.180 -2.080 -16.425 1.00 94.06 276 ARG A O 1
ATOM 2190 N N . ASP A 1 277 ? 32.675 -3.985 -15.338 1.00 92.50 277 ASP A N 1
ATOM 2191 C CA . ASP A 1 277 ? 33.347 -3.657 -14.072 1.00 92.50 277 ASP A CA 1
ATOM 2192 C C . ASP A 1 277 ? 32.970 -2.260 -13.535 1.00 92.50 277 ASP A C 1
ATOM 2194 O O . ASP A 1 277 ? 33.798 -1.481 -13.063 1.00 92.50 277 ASP A O 1
ATOM 2198 N N . GLY A 1 278 ? 31.683 -1.913 -13.664 1.00 89.12 278 GLY A N 1
ATOM 2199 C CA . GLY A 1 278 ? 31.121 -0.641 -13.204 1.00 89.12 278 GLY A CA 1
ATOM 2200 C C . GLY A 1 278 ? 31.387 0.570 -14.107 1.00 89.12 278 GLY A C 1
ATOM 2201 O O . GLY A 1 278 ? 30.932 1.666 -13.783 1.00 89.12 278 GLY A O 1
ATOM 2202 N N . ARG A 1 279 ? 32.067 0.407 -15.250 1.00 94.19 279 ARG A N 1
ATOM 2203 C CA . ARG A 1 279 ? 32.306 1.489 -16.222 1.00 94.19 279 ARG A CA 1
ATOM 2204 C C . ARG A 1 279 ? 31.444 1.314 -17.475 1.00 94.19 279 ARG A C 1
ATOM 2206 O O . ARG A 1 279 ? 31.319 0.185 -17.948 1.00 94.19 279 ARG A O 1
ATOM 2213 N N . PRO A 1 280 ? 30.851 2.393 -18.020 1.00 95.19 280 PRO A N 1
ATOM 2214 C CA . PRO A 1 280 ? 30.095 2.308 -19.261 1.00 95.19 280 PRO A CA 1
ATOM 2215 C C . PRO A 1 280 ? 31.050 2.014 -20.425 1.00 95.19 280 PRO A C 1
ATOM 2217 O O . PRO A 1 280 ? 32.002 2.753 -20.661 1.00 95.19 280 PRO A O 1
ATOM 2220 N N . GLU A 1 281 ? 30.792 0.923 -21.135 1.00 94.25 281 GLU A N 1
ATOM 2221 C CA . GLU A 1 281 ? 31.566 0.462 -22.289 1.00 94.25 281 GLU A CA 1
ATOM 2222 C C . GLU A 1 281 ? 30.951 0.968 -23.602 1.00 94.25 281 GLU A C 1
ATOM 2224 O O . GLU A 1 281 ? 31.656 1.441 -24.489 1.00 94.25 281 GLU A O 1
ATOM 2229 N N . THR A 1 282 ? 29.622 0.910 -23.723 1.00 94.94 282 THR A N 1
ATOM 2230 C CA . THR A 1 282 ? 28.880 1.483 -24.854 1.00 94.94 282 THR A CA 1
ATOM 2231 C C . THR A 1 282 ? 27.467 1.868 -24.434 1.00 94.94 282 THR A C 1
ATOM 2233 O O . THR A 1 282 ? 26.924 1.325 -23.469 1.00 94.94 282 THR A O 1
ATOM 2236 N N . PHE A 1 283 ? 26.847 2.781 -25.171 1.00 95.12 283 PHE A N 1
ATOM 2237 C CA . PHE A 1 283 ? 25.442 3.123 -25.013 1.00 95.12 283 PHE A CA 1
ATOM 2238 C C . PHE A 1 283 ? 24.828 3.501 -26.355 1.00 95.12 283 PHE A C 1
ATOM 2240 O O . PHE A 1 283 ? 25.529 3.859 -27.302 1.00 95.12 283 PHE A O 1
ATOM 2247 N N . GLY A 1 284 ? 23.506 3.443 -26.430 1.00 94.56 284 GLY A N 1
ATOM 2248 C CA . GLY A 1 284 ? 22.790 3.814 -27.638 1.00 94.56 284 GLY A CA 1
ATOM 2249 C C . GLY A 1 284 ? 21.284 3.797 -27.457 1.00 94.56 284 GLY A C 1
ATOM 2250 O O . GLY A 1 284 ? 20.757 3.582 -26.364 1.00 94.56 284 GLY A O 1
ATOM 2251 N N . LEU A 1 285 ? 20.591 4.041 -28.563 1.00 95.12 285 LEU A N 1
ATOM 2252 C CA . LEU A 1 285 ? 19.143 3.947 -28.664 1.00 95.12 285 LEU A CA 1
ATOM 2253 C C . LEU A 1 285 ? 18.800 2.843 -29.656 1.00 95.12 285 LEU A C 1
ATOM 2255 O O . LEU A 1 285 ? 19.398 2.772 -30.723 1.00 95.12 285 LEU A O 1
ATOM 2259 N N . ALA A 1 286 ? 17.816 2.022 -29.311 1.00 95.56 286 ALA A N 1
ATOM 2260 C CA . ALA A 1 286 ? 17.253 1.018 -30.201 1.00 95.56 286 ALA A CA 1
ATOM 2261 C C . ALA A 1 286 ? 15.730 1.168 -30.249 1.00 95.56 286 ALA A C 1
ATOM 2263 O O . ALA A 1 286 ? 15.071 1.345 -29.216 1.00 95.56 286 ALA A O 1
ATOM 2264 N N . ALA A 1 287 ? 15.147 1.106 -31.441 1.00 94.69 287 ALA A N 1
ATOM 2265 C CA . ALA A 1 287 ? 13.713 0.925 -31.592 1.00 94.69 287 ALA A CA 1
ATOM 2266 C C . ALA A 1 287 ? 13.319 -0.543 -31.326 1.00 94.69 287 ALA A C 1
ATOM 2268 O O . ALA A 1 287 ? 14.115 -1.457 -31.541 1.00 94.69 287 ALA A O 1
ATOM 2269 N N . PRO A 1 288 ? 12.078 -0.817 -30.892 1.00 94.06 288 PRO A N 1
ATOM 2270 C CA . PRO A 1 288 ? 11.540 -2.172 -30.931 1.00 94.06 288 PRO A CA 1
ATOM 2271 C C . PRO A 1 288 ? 11.608 -2.752 -32.353 1.00 94.06 288 PRO A C 1
ATOM 2273 O O . PRO A 1 288 ? 11.179 -2.107 -33.307 1.00 94.06 288 PRO A O 1
ATOM 2276 N N . GLY A 1 289 ? 12.147 -3.962 -32.479 1.00 91.94 289 GLY A N 1
ATOM 2277 C CA . GLY A 1 289 ? 12.457 -4.642 -33.737 1.00 91.94 289 GLY A CA 1
ATOM 2278 C C . GLY A 1 289 ? 13.867 -4.369 -34.275 1.00 91.94 289 GLY A C 1
ATOM 2279 O O . GLY A 1 289 ? 14.295 -5.048 -35.205 1.00 91.94 289 GLY A O 1
ATOM 2280 N N . GLU A 1 290 ? 14.603 -3.415 -33.703 1.00 92.19 290 GLU A N 1
ATOM 2281 C CA . GLU A 1 290 ? 15.943 -3.045 -34.157 1.00 92.19 290 GLU A CA 1
ATOM 2282 C C . GLU A 1 290 ? 17.031 -3.888 -33.479 1.00 92.19 290 GLU A C 1
ATOM 2284 O O . GLU A 1 290 ? 16.917 -4.288 -32.313 1.00 92.19 290 GLU A O 1
ATOM 2289 N N . THR A 1 291 ? 18.105 -4.141 -34.229 1.00 94.25 291 THR A N 1
ATOM 2290 C CA . THR A 1 291 ? 19.325 -4.773 -33.722 1.00 94.25 291 THR A CA 1
ATOM 2291 C C . THR A 1 291 ? 20.389 -3.705 -33.512 1.00 94.25 291 THR A C 1
ATOM 2293 O O . THR A 1 291 ? 20.866 -3.101 -34.468 1.00 94.25 291 THR A O 1
ATOM 2296 N N . ALA A 1 292 ? 20.778 -3.496 -32.262 1.00 94.06 292 ALA A N 1
ATOM 2297 C CA . ALA A 1 292 ? 21.878 -2.632 -31.877 1.00 94.06 292 ALA A CA 1
ATOM 2298 C C . ALA A 1 292 ? 23.188 -3.427 -31.796 1.00 94.06 292 ALA A C 1
ATOM 2300 O O . ALA A 1 292 ? 23.230 -4.533 -31.248 1.00 94.06 292 ALA A O 1
ATOM 2301 N N . SER A 1 293 ? 24.269 -2.850 -32.320 1.00 93.00 293 SER A N 1
ATOM 2302 C CA . SER A 1 293 ? 25.607 -3.447 -32.236 1.00 93.00 293 SER A CA 1
ATOM 2303 C C . SER A 1 293 ? 26.218 -3.196 -30.856 1.00 93.00 293 SER A C 1
ATOM 2305 O O . SER A 1 293 ? 26.170 -2.078 -30.344 1.00 93.00 293 SER A O 1
ATOM 2307 N N . LEU A 1 294 ? 26.798 -4.237 -30.260 1.00 92.88 294 LEU A N 1
ATOM 2308 C CA . LEU A 1 294 ? 27.585 -4.175 -29.028 1.00 92.88 294 LEU A CA 1
ATOM 2309 C C . LEU A 1 294 ? 29.039 -4.584 -29.341 1.00 92.88 294 LEU A C 1
ATOM 2311 O O . LEU A 1 294 ? 29.248 -5.327 -30.297 1.00 92.88 294 LEU A O 1
ATOM 2315 N N . PRO A 1 295 ? 30.038 -4.173 -28.534 1.00 89.56 295 PRO A N 1
ATOM 2316 C CA . PRO A 1 295 ? 31.451 -4.490 -28.775 1.00 89.56 295 PRO A CA 1
ATOM 2317 C C . PRO A 1 295 ? 31.738 -5.976 -29.037 1.00 89.56 295 PRO A C 1
ATOM 2319 O O . PRO A 1 295 ? 32.493 -6.300 -29.945 1.00 89.56 295 PRO A O 1
ATOM 2322 N N . ASP A 1 296 ? 31.062 -6.870 -28.305 1.00 87.06 296 ASP A N 1
ATOM 2323 C CA . ASP A 1 296 ? 31.248 -8.327 -28.407 1.00 87.06 296 ASP A CA 1
ATOM 2324 C C . ASP A 1 296 ? 29.964 -9.071 -28.822 1.00 87.06 296 ASP A C 1
ATOM 2326 O O . ASP A 1 296 ? 29.762 -10.230 -28.440 1.00 87.06 296 ASP A O 1
ATOM 2330 N N . GLY A 1 297 ? 29.051 -8.407 -29.541 1.00 92.38 297 GLY A N 1
ATOM 2331 C CA . GLY A 1 297 ? 27.826 -9.036 -30.037 1.00 92.38 297 GLY A CA 1
ATOM 2332 C C . GLY A 1 297 ? 26.706 -8.055 -30.378 1.00 92.38 297 GLY A C 1
ATOM 2333 O O . GLY A 1 297 ? 26.942 -7.020 -30.995 1.00 92.38 297 GLY A O 1
ATOM 2334 N N . ASN A 1 298 ? 25.462 -8.380 -30.026 1.00 95.56 298 ASN A N 1
ATOM 2335 C CA . ASN A 1 298 ? 24.308 -7.559 -30.390 1.00 95.56 298 ASN A CA 1
ATOM 2336 C C . ASN A 1 298 ? 23.201 -7.556 -29.329 1.00 95.56 298 ASN A C 1
ATOM 2338 O O . ASN A 1 298 ? 23.084 -8.456 -28.497 1.00 95.56 298 ASN A O 1
ATOM 2342 N N . LEU A 1 299 ? 22.380 -6.512 -29.374 1.00 96.19 299 LEU A N 1
ATOM 2343 C CA . LEU A 1 299 ? 21.149 -6.368 -28.610 1.00 96.19 299 LEU A CA 1
ATOM 2344 C C . LEU A 1 299 ? 19.982 -6.300 -29.592 1.00 96.19 299 LEU A C 1
ATOM 2346 O O . LEU A 1 299 ? 19.949 -5.426 -30.449 1.00 96.19 299 LEU A O 1
ATOM 2350 N N . VAL A 1 300 ? 18.998 -7.176 -29.430 1.00 96.62 300 VAL A N 1
ATOM 2351 C CA . VAL A 1 300 ? 17.743 -7.127 -30.184 1.00 96.62 300 VAL A CA 1
ATOM 2352 C C . VAL A 1 300 ? 16.617 -6.795 -29.219 1.00 96.62 300 VAL A C 1
ATOM 2354 O O . VAL A 1 300 ? 16.261 -7.606 -28.358 1.00 96.62 300 VAL A O 1
ATOM 2357 N N . VAL A 1 301 ? 16.034 -5.605 -29.361 1.00 95.75 301 VAL A N 1
ATOM 2358 C CA . VAL A 1 301 ? 14.841 -5.222 -28.597 1.00 95.75 301 VAL A CA 1
ATOM 2359 C C . VAL A 1 301 ? 13.634 -5.811 -29.310 1.00 95.75 301 VAL A C 1
ATOM 2361 O O . VAL A 1 301 ? 13.200 -5.295 -30.329 1.00 95.75 301 VAL A O 1
ATOM 2364 N N . GLN A 1 302 ? 13.075 -6.899 -28.792 1.00 95.50 302 GLN A N 1
ATOM 2365 C CA . GLN A 1 302 ? 11.947 -7.580 -29.437 1.00 95.50 302 GLN A CA 1
ATOM 2366 C C . GLN A 1 302 ? 10.637 -6.812 -29.255 1.00 95.50 302 GLN A C 1
ATOM 2368 O O . GLN A 1 302 ? 9.800 -6.781 -30.152 1.00 95.50 302 GLN A O 1
ATOM 2373 N N . GLY A 1 303 ? 10.442 -6.198 -28.089 1.00 94.31 303 GLY A N 1
ATOM 2374 C CA . GLY A 1 303 ? 9.211 -5.484 -27.798 1.00 94.31 303 GLY A CA 1
ATOM 2375 C C . GLY A 1 303 ? 9.110 -5.031 -26.353 1.00 94.31 303 GLY A C 1
ATOM 2376 O O . GLY A 1 303 ? 10.073 -5.058 -25.587 1.00 94.31 303 GLY A O 1
ATOM 2377 N N . TYR A 1 304 ? 7.910 -4.607 -25.989 1.00 94.56 304 TYR A N 1
ATOM 2378 C CA . TYR A 1 304 ? 7.597 -4.109 -24.662 1.00 94.56 304 TYR A CA 1
ATOM 2379 C C . TYR A 1 304 ? 6.169 -4.489 -24.280 1.00 94.56 304 TYR A C 1
ATOM 2381 O O . TYR A 1 304 ? 5.320 -4.732 -25.141 1.00 94.56 304 TYR A O 1
ATOM 2389 N N . LYS A 1 305 ? 5.897 -4.533 -22.977 1.00 94.00 305 LYS A N 1
ATOM 2390 C CA . LYS A 1 305 ? 4.566 -4.827 -22.448 1.00 94.00 305 LYS A CA 1
ATOM 2391 C C . LYS A 1 305 ? 4.283 -3.960 -21.228 1.00 94.00 305 LYS A C 1
ATOM 2393 O O . LYS A 1 305 ? 5.152 -3.863 -20.359 1.00 94.00 305 LYS A O 1
ATOM 2398 N N . PRO A 1 306 ? 3.108 -3.322 -21.128 1.00 95.19 306 PRO A N 1
ATOM 2399 C CA . PRO A 1 306 ? 2.782 -2.589 -19.923 1.00 95.19 306 PRO A CA 1
ATOM 2400 C C . PRO A 1 306 ? 2.527 -3.570 -18.774 1.00 95.19 306 PRO A C 1
ATOM 2402 O O . PRO A 1 306 ? 1.987 -4.668 -18.964 1.00 95.19 306 PRO A O 1
ATOM 2405 N N . TYR A 1 307 ? 2.886 -3.152 -17.566 1.00 96.06 307 TYR A N 1
ATOM 2406 C CA . TYR A 1 307 ? 2.483 -3.817 -16.338 1.00 96.06 307 TYR A CA 1
ATOM 2407 C C . TYR A 1 307 ? 1.791 -2.839 -15.398 1.00 96.06 307 TYR A C 1
ATOM 2409 O O . TYR A 1 307 ? 2.064 -1.637 -15.387 1.00 96.06 307 TYR A O 1
ATOM 2417 N N . THR A 1 308 ? 0.910 -3.391 -14.575 1.00 97.62 308 THR A N 1
ATOM 2418 C CA . THR A 1 308 ? 0.277 -2.681 -13.469 1.00 97.62 308 THR A CA 1
ATOM 2419 C C . THR A 1 308 ? 0.928 -3.087 -12.157 1.00 97.62 308 THR A C 1
ATOM 2421 O O . THR A 1 308 ? 1.245 -4.262 -11.958 1.00 97.62 308 THR A O 1
ATOM 2424 N N . GLY A 1 309 ? 1.135 -2.125 -11.265 1.00 96.94 309 GLY A N 1
ATOM 2425 C CA . GLY A 1 309 ? 1.549 -2.379 -9.895 1.00 96.94 309 GLY A CA 1
ATOM 2426 C C . GLY A 1 309 ? 0.394 -2.205 -8.934 1.00 96.94 309 GLY A C 1
ATOM 2427 O O . GLY A 1 309 ? -0.218 -1.135 -8.840 1.00 96.94 309 GLY A O 1
ATOM 2428 N N . LEU A 1 310 ? 0.107 -3.267 -8.195 1.00 98.06 310 LEU A N 1
ATOM 2429 C CA . LEU A 1 310 ? -0.999 -3.340 -7.260 1.00 98.06 310 LEU A CA 1
ATOM 2430 C C . LEU A 1 310 ? -0.463 -3.445 -5.835 1.00 98.06 310 LEU A C 1
ATOM 2432 O O . LEU A 1 310 ? 0.396 -4.276 -5.541 1.00 98.06 310 LEU A O 1
ATOM 2436 N N . GLN A 1 311 ? -1.016 -2.630 -4.942 1.00 97.81 311 GLN A N 1
ATOM 2437 C CA . GLN A 1 311 ? -0.817 -2.779 -3.504 1.00 97.81 311 GLN A CA 1
ATOM 2438 C C . GLN A 1 311 ? -2.015 -3.527 -2.922 1.00 97.81 311 GLN A C 1
ATOM 2440 O O . GLN A 1 311 ? -3.158 -3.076 -3.027 1.00 97.81 311 GLN A O 1
ATOM 2445 N N . VAL A 1 312 ? -1.758 -4.665 -2.288 1.00 97.62 312 VAL A N 1
ATOM 2446 C CA . VAL A 1 312 ? -2.780 -5.563 -1.749 1.00 97.62 312 VAL A CA 1
ATOM 2447 C C . VAL A 1 312 ? -2.740 -5.491 -0.231 1.00 97.62 312 VAL A C 1
ATOM 2449 O O . VAL A 1 312 ? -1.760 -5.893 0.386 1.00 97.62 312 VAL A O 1
ATOM 2452 N N . LYS A 1 313 ? -3.813 -5.003 0.393 1.00 96.06 313 LYS A N 1
ATOM 2453 C CA . LYS A 1 313 ? -3.925 -4.866 1.852 1.00 96.06 313 LYS A CA 1
ATOM 2454 C C . LYS A 1 313 ? -5.037 -5.732 2.414 1.00 96.06 313 LYS A C 1
ATOM 2456 O O . LYS A 1 313 ? -6.139 -5.756 1.873 1.00 96.06 313 LYS A O 1
ATOM 2461 N N . ARG A 1 314 ? -4.790 -6.379 3.547 1.00 95.06 314 ARG A N 1
ATOM 2462 C CA . ARG A 1 314 ? -5.812 -7.067 4.341 1.00 95.06 314 ARG A CA 1
ATOM 2463 C C . ARG A 1 314 ? -5.730 -6.573 5.776 1.00 95.06 314 ARG A C 1
ATOM 2465 O O . ARG A 1 314 ? -4.705 -6.742 6.429 1.00 95.06 314 ARG A O 1
ATOM 2472 N N . GLU A 1 315 ? -6.821 -5.980 6.252 1.00 92.19 315 GLU A N 1
ATOM 2473 C CA . GLU A 1 315 ? -6.911 -5.385 7.591 1.00 92.19 315 GLU A CA 1
ATOM 2474 C C . GLU A 1 315 ? -8.157 -5.900 8.332 1.00 92.19 315 GLU A C 1
ATOM 2476 O O . GLU A 1 315 ? -9.190 -5.227 8.355 1.00 92.19 315 GLU A O 1
ATOM 2481 N N . PRO A 1 316 ? -8.105 -7.107 8.930 1.00 92.81 316 PRO A N 1
ATOM 2482 C CA . PRO A 1 316 ? -9.266 -7.710 9.590 1.00 92.81 316 PRO A CA 1
ATOM 2483 C C . PRO A 1 316 ? -9.765 -6.923 10.808 1.00 92.81 316 PRO A C 1
ATOM 2485 O O . PRO A 1 316 ? -10.945 -6.991 11.141 1.00 92.81 316 PRO A O 1
ATOM 2488 N N . THR A 1 317 ? -8.878 -6.181 11.475 1.00 94.75 317 THR A N 1
ATOM 2489 C CA . THR A 1 317 ? -9.201 -5.404 12.678 1.00 94.75 317 THR A CA 1
ATOM 2490 C C . THR A 1 317 ? -9.851 -4.056 12.373 1.00 94.75 317 THR A C 1
ATOM 2492 O O . THR A 1 317 ? -10.529 -3.514 13.240 1.00 94.75 317 THR A O 1
ATOM 2495 N N . LEU A 1 318 ? -9.726 -3.531 11.149 1.00 92.75 318 LEU A N 1
ATOM 2496 C CA . LEU A 1 318 ? -10.197 -2.188 10.800 1.00 92.75 318 LEU A CA 1
ATOM 2497 C C . LEU A 1 318 ? -11.716 -1.985 11.003 1.00 92.75 318 LEU A C 1
ATOM 2499 O O . LEU A 1 318 ? -12.096 -0.973 11.594 1.00 92.75 318 LEU A O 1
ATOM 2503 N N . PRO A 1 319 ? -12.608 -2.917 10.598 1.00 94.00 319 PRO A N 1
ATOM 2504 C CA . PRO A 1 319 ? -14.038 -2.786 10.890 1.00 94.00 319 PRO A CA 1
ATOM 2505 C C . PRO A 1 319 ? -14.338 -2.745 12.394 1.00 94.00 319 PRO A C 1
ATOM 2507 O O . PRO A 1 319 ? -15.224 -2.009 12.822 1.00 94.00 319 PRO A O 1
ATOM 2510 N N . LEU A 1 320 ? -13.583 -3.499 13.201 1.00 96.06 320 LEU A N 1
ATOM 2511 C CA . LEU A 1 320 ? -13.724 -3.504 14.658 1.00 96.06 320 LEU A CA 1
ATOM 2512 C C . LEU A 1 320 ? -13.253 -2.181 15.268 1.00 96.06 320 LEU A C 1
ATOM 2514 O O . LEU A 1 320 ? -13.887 -1.681 16.192 1.00 96.06 320 LEU A O 1
ATOM 2518 N N . THR A 1 321 ? -12.198 -1.571 14.724 1.00 96.38 321 THR A N 1
ATOM 2519 C CA . THR A 1 321 ? -11.751 -0.238 15.144 1.00 96.38 321 THR A CA 1
ATOM 2520 C C . THR A 1 321 ? -12.839 0.809 14.885 1.00 96.38 321 THR A C 1
ATOM 2522 O O . THR A 1 321 ? -13.165 1.586 15.781 1.00 96.38 321 THR A O 1
ATOM 2525 N N . PHE A 1 322 ? -13.467 0.800 13.700 1.00 96.94 322 PHE A N 1
ATOM 2526 C CA . PHE A 1 322 ? -14.588 1.700 13.392 1.00 96.94 322 PHE A CA 1
ATOM 2527 C C . PHE A 1 322 ? -15.821 1.442 14.260 1.00 96.94 322 PHE A C 1
ATOM 2529 O O . PHE A 1 322 ? -16.460 2.396 14.703 1.00 96.94 322 PHE A O 1
ATOM 2536 N N . LEU A 1 323 ? -16.132 0.176 14.555 1.00 97.62 323 LEU A N 1
ATOM 2537 C CA . LEU A 1 323 ? -17.166 -0.165 15.530 1.00 97.62 323 LEU A CA 1
ATOM 2538 C C . LEU A 1 323 ? -16.836 0.432 16.904 1.00 97.62 323 LEU A C 1
ATOM 2540 O O . LEU A 1 323 ? -17.704 1.034 17.528 1.00 97.62 323 LEU A O 1
ATOM 2544 N N . GLY A 1 324 ? -15.582 0.326 17.347 1.00 97.94 324 GLY A N 1
ATOM 2545 C CA . GLY A 1 324 ? -15.112 0.921 18.595 1.00 97.94 324 GLY A CA 1
ATOM 2546 C C . GLY A 1 324 ? -15.326 2.435 18.635 1.00 97.94 324 GLY A C 1
ATOM 2547 O O . GLY A 1 324 ? -15.934 2.935 19.580 1.00 97.94 324 GLY A O 1
ATOM 2548 N N . PHE A 1 325 ? -14.942 3.150 17.571 1.00 98.19 325 PHE A N 1
ATOM 2549 C CA . PHE A 1 325 ? -15.221 4.586 17.438 1.00 98.19 325 PHE A CA 1
ATOM 2550 C C . PHE A 1 325 ? -16.721 4.897 17.502 1.00 98.19 325 PHE A C 1
ATOM 2552 O O . PHE A 1 325 ? -17.122 5.815 18.219 1.00 98.19 325 PHE A O 1
ATOM 2559 N N . GLY A 1 326 ? -17.553 4.115 16.809 1.00 98.19 326 GLY A N 1
ATOM 2560 C CA . GLY A 1 326 ? -19.009 4.264 16.834 1.00 98.19 326 GLY A CA 1
ATOM 2561 C C . GLY A 1 326 ? -19.602 4.079 18.234 1.00 98.19 326 GLY A C 1
ATOM 2562 O O . GLY A 1 326 ? -20.398 4.906 18.678 1.00 98.19 326 GLY A O 1
ATOM 2563 N N . LEU A 1 327 ? -19.174 3.044 18.965 1.00 97.50 327 LEU A N 1
ATOM 2564 C CA . LEU A 1 327 ? -19.601 2.786 20.345 1.00 97.50 327 LEU A CA 1
ATOM 2565 C C . LEU A 1 327 ? -19.164 3.907 21.297 1.00 97.50 327 LEU A C 1
ATOM 2567 O O . LEU A 1 327 ? -19.955 4.346 22.134 1.00 97.50 327 LEU A O 1
ATOM 2571 N N . THR A 1 328 ? -17.933 4.406 21.150 1.00 97.31 328 THR A N 1
ATOM 2572 C CA . THR A 1 328 ? -17.431 5.538 21.938 1.00 97.31 328 THR A CA 1
ATOM 2573 C C . THR A 1 328 ? -18.241 6.803 21.687 1.00 97.31 328 THR A C 1
ATOM 2575 O O . THR A 1 328 ? -18.714 7.419 22.645 1.00 97.31 328 THR A O 1
ATOM 2578 N N . ALA A 1 329 ? -18.463 7.159 20.421 1.00 97.69 329 ALA A N 1
ATOM 2579 C CA . ALA A 1 329 ? -19.246 8.332 20.048 1.00 97.69 329 ALA A CA 1
ATOM 2580 C C . ALA A 1 329 ? -20.698 8.232 20.544 1.00 97.69 329 ALA A C 1
ATOM 2582 O O . ALA A 1 329 ? -21.191 9.161 21.183 1.00 97.69 329 ALA A O 1
ATOM 2583 N N . ALA A 1 330 ? -21.360 7.091 20.327 1.00 96.44 330 ALA A N 1
ATOM 2584 C CA . ALA A 1 330 ? -22.731 6.860 20.778 1.00 96.44 330 ALA A CA 1
ATOM 2585 C C . ALA A 1 330 ? -22.858 6.914 22.311 1.00 96.44 330 ALA A C 1
ATOM 2587 O O . ALA A 1 330 ? -23.775 7.547 22.837 1.00 96.44 330 ALA A O 1
ATOM 2588 N N . GLY A 1 331 ? -21.919 6.295 23.035 1.00 95.25 331 GLY A N 1
ATOM 2589 C CA . GLY A 1 331 ? -21.896 6.310 24.497 1.00 95.25 331 GLY A CA 1
ATOM 2590 C C . GLY A 1 331 ? -21.715 7.715 25.074 1.00 95.25 331 GLY A C 1
ATOM 2591 O O . GLY A 1 331 ? -22.414 8.092 26.016 1.00 95.25 331 GLY A O 1
ATOM 2592 N N . LEU A 1 332 ? -20.828 8.523 24.485 1.00 95.12 332 LEU A N 1
ATOM 2593 C CA . LEU A 1 332 ? -20.641 9.919 24.887 1.00 95.12 332 LEU A CA 1
ATOM 2594 C C . LEU A 1 332 ? -21.861 10.778 24.543 1.00 95.12 332 LEU A C 1
ATOM 2596 O O . LEU A 1 332 ? -22.342 11.502 25.414 1.00 95.12 332 LEU A O 1
ATOM 2600 N N . ALA A 1 333 ? -22.401 10.664 23.326 1.00 94.88 333 ALA A N 1
ATOM 2601 C CA . ALA A 1 333 ? -23.587 11.409 22.907 1.00 94.88 333 ALA A CA 1
ATOM 2602 C C . ALA A 1 333 ? -24.767 11.158 23.859 1.00 94.88 333 ALA A C 1
ATOM 2604 O O . ALA A 1 333 ? -25.331 12.106 24.403 1.00 94.88 333 ALA A O 1
ATOM 2605 N N . LEU A 1 334 ? -25.065 9.887 24.156 1.00 92.69 334 LEU A N 1
ATOM 2606 C CA . LEU A 1 334 ? -26.132 9.513 25.086 1.00 92.69 334 LEU A CA 1
ATOM 2607 C C . LEU A 1 334 ? -25.876 10.010 26.518 1.00 92.69 334 LEU A C 1
ATOM 2609 O O . LEU A 1 334 ? -26.812 10.328 27.246 1.00 92.69 334 LEU A O 1
ATOM 2613 N N . TYR A 1 335 ? -24.617 10.058 26.961 1.00 91.75 335 TYR A N 1
ATOM 2614 C CA . TYR A 1 335 ? -24.283 10.597 28.280 1.00 91.75 335 TYR A CA 1
ATOM 2615 C C . TYR A 1 335 ? -24.525 12.113 28.359 1.00 91.75 335 TYR A C 1
ATOM 2617 O O . TYR A 1 335 ? -25.098 12.596 29.339 1.00 91.75 335 TYR A O 1
ATOM 2625 N N . TYR A 1 336 ? -24.111 12.864 27.335 1.00 90.62 336 TYR A N 1
ATOM 2626 C CA . TYR A 1 336 ? -24.257 14.319 27.313 1.00 90.62 336 TYR A CA 1
ATOM 2627 C C . TYR A 1 336 ? -25.706 14.770 27.143 1.00 90.62 336 TYR A C 1
ATOM 2629 O O . TYR A 1 336 ? -26.109 15.706 27.832 1.00 90.62 336 TYR A O 1
ATOM 2637 N N . THR A 1 337 ? -26.511 14.096 26.317 1.00 89.06 337 THR A N 1
ATOM 2638 C CA . THR A 1 337 ? -27.934 14.446 26.160 1.00 89.06 337 THR A CA 1
ATOM 2639 C C . THR A 1 337 ? -28.686 14.350 27.487 1.00 89.06 337 THR A C 1
ATOM 2641 O O . THR A 1 337 ? -29.385 15.288 27.858 1.00 89.06 337 THR A O 1
ATOM 2644 N N . LEU A 1 338 ? -28.452 13.289 28.268 1.00 84.94 338 LEU A N 1
ATOM 2645 C CA . LEU A 1 338 ? -29.036 13.119 29.607 1.00 84.94 338 LEU A CA 1
ATOM 2646 C C . LEU A 1 338 ? -28.596 14.198 30.603 1.00 84.94 338 LEU A C 1
ATOM 2648 O O . LEU A 1 338 ? -29.322 14.521 31.549 1.00 84.94 338 LEU A O 1
ATOM 2652 N N . ARG A 1 339 ? -27.381 14.729 30.435 1.00 81.25 339 ARG A N 1
ATOM 2653 C CA . ARG A 1 339 ? -26.848 15.794 31.287 1.00 81.25 339 ARG A CA 1
ATOM 2654 C C . ARG A 1 339 ? -27.427 17.158 30.910 1.00 81.25 339 ARG A C 1
ATOM 2656 O O . ARG A 1 339 ? -27.715 17.939 31.812 1.00 81.25 339 ARG A O 1
ATOM 2663 N N . LEU A 1 340 ? -27.621 17.428 29.621 1.00 76.56 340 LEU A N 1
ATOM 2664 C CA . LEU A 1 340 ? -28.208 18.678 29.128 1.00 76.56 340 LEU A CA 1
ATOM 2665 C C . LEU A 1 340 ? -29.680 18.812 29.529 1.00 76.56 340 LEU A C 1
ATOM 2667 O O . LEU A 1 340 ? -30.056 19.845 30.077 1.00 76.56 340 LEU A O 1
ATOM 2671 N N . THR A 1 341 ? -30.472 17.741 29.406 1.00 72.38 341 THR A N 1
ATOM 2672 C CA . THR A 1 341 ? -31.873 17.734 29.872 1.00 72.38 341 THR A CA 1
ATOM 2673 C C . THR A 1 341 ? -31.998 18.025 31.369 1.00 72.38 341 THR A C 1
ATOM 2675 O O . THR A 1 341 ? -32.998 18.566 31.822 1.00 72.38 341 THR A O 1
ATOM 2678 N N . ARG A 1 342 ? -30.973 17.698 32.171 1.00 69.62 342 ARG A N 1
ATOM 2679 C CA . ARG A 1 342 ? -30.947 18.051 33.597 1.00 69.62 342 ARG A CA 1
ATOM 2680 C C . ARG A 1 342 ? -30.730 19.547 33.815 1.00 69.62 342 ARG A C 1
ATOM 2682 O O . ARG A 1 342 ? -31.358 20.096 34.709 1.00 69.62 342 ARG A O 1
ATOM 2689 N N . ALA A 1 343 ? -29.821 20.163 33.058 1.00 67.00 343 ALA A N 1
ATOM 2690 C CA . ALA A 1 343 ? -29.486 21.575 33.219 1.00 67.00 343 ALA A CA 1
ATOM 2691 C C . ALA A 1 343 ? -30.684 22.479 32.885 1.00 67.00 343 ALA A C 1
ATOM 2693 O O . ALA A 1 343 ? -30.943 23.421 33.625 1.00 67.00 343 ALA A O 1
ATOM 2694 N N . GLN A 1 344 ? -31.444 22.134 31.840 1.00 60.25 344 GLN A N 1
ATOM 2695 C CA . GLN A 1 344 ? -32.657 22.859 31.438 1.00 60.25 344 GLN A CA 1
ATOM 2696 C C . GLN A 1 344 ? -33.777 22.738 32.483 1.00 60.25 344 GLN A C 1
ATOM 2698 O O . GLN A 1 344 ? -34.320 23.745 32.926 1.00 60.25 344 GLN A O 1
ATOM 2703 N N . ASN A 1 345 ? -34.046 21.527 32.983 1.00 67.12 345 ASN A N 1
ATOM 2704 C CA . ASN A 1 345 ? -35.087 21.320 33.999 1.00 67.12 345 ASN A CA 1
ATOM 2705 C C . ASN A 1 345 ? -34.755 21.954 35.364 1.00 67.12 345 ASN A C 1
ATOM 2707 O O . ASN A 1 345 ? -35.646 22.094 36.192 1.00 67.12 345 ASN A O 1
ATOM 2711 N N . SER A 1 346 ? -33.487 22.290 35.637 1.00 64.19 346 SER A N 1
ATOM 2712 C CA . SER A 1 346 ? -33.078 22.984 36.870 1.00 64.19 346 SER A CA 1
ATOM 2713 C C . SER A 1 346 ? -33.101 24.510 36.776 1.00 64.19 346 SER A C 1
ATOM 2715 O O . SER A 1 346 ? -32.880 25.164 37.785 1.00 64.19 346 SER A O 1
ATOM 2717 N N . THR A 1 347 ? -33.295 25.074 35.581 1.00 60.84 347 THR A N 1
ATOM 2718 C CA . THR A 1 347 ? -33.417 26.528 35.372 1.00 60.84 347 THR A CA 1
ATOM 2719 C C . THR A 1 347 ? -34.868 26.995 35.249 1.00 60.84 347 THR A C 1
ATOM 2721 O O . THR A 1 347 ? -35.114 28.193 35.302 1.00 60.84 347 THR A O 1
ATOM 2724 N N . GLU A 1 348 ? -35.817 26.069 35.081 1.00 52.47 348 GLU A N 1
ATOM 2725 C CA . GLU A 1 348 ? -37.253 26.354 34.912 1.00 52.47 348 GLU A CA 1
ATOM 2726 C C . GLU A 1 348 ? -38.096 26.132 36.185 1.00 52.47 348 GLU A C 1
ATOM 2728 O O . GLU A 1 348 ? -39.301 26.372 36.161 1.00 52.47 348 GLU A O 1
ATOM 2733 N N . GLY A 1 349 ? -37.493 25.685 37.291 1.00 43.25 349 GLY A N 1
ATOM 2734 C CA . GLY A 1 349 ? -38.154 25.490 38.588 1.00 43.25 349 GLY A CA 1
ATOM 2735 C C . GLY A 1 349 ? -37.302 26.021 39.721 1.00 43.25 349 GLY A C 1
ATOM 2736 O O . GLY A 1 349 ? -37.905 26.440 40.732 1.00 43.25 349 GLY A O 1
#

Solvent-accessible surface area (backbone atoms only — not comparable to full-atom values): 18762 Å² total; per-residue (Å²): 136,86,80,77,73,78,78,76,79,75,59,67,54,76,32,66,69,55,52,55,50,48,51,51,50,52,53,52,49,52,55,56,34,73,75,37,78,66,74,64,61,72,66,56,38,29,70,75,58,34,71,64,55,17,46,50,36,58,72,72,24,44,32,43,37,92,72,18,68,70,48,50,50,48,52,51,48,51,44,52,20,52,47,50,51,39,49,53,47,54,54,50,49,68,71,40,77,85,53,62,67,68,60,50,49,49,50,48,17,49,41,38,19,46,51,8,50,45,38,32,55,52,29,61,72,45,34,81,82,58,48,46,78,51,78,49,76,37,38,58,76,29,67,45,66,36,43,83,72,78,40,91,37,29,37,37,30,69,40,68,46,76,43,56,46,98,85,34,50,83,70,46,52,38,37,37,30,34,40,21,44,96,85,41,78,75,47,78,49,65,25,20,70,101,39,55,37,75,55,94,70,30,40,35,33,55,69,53,67,52,42,32,41,30,31,40,40,35,44,82,91,45,74,45,79,48,74,43,53,52,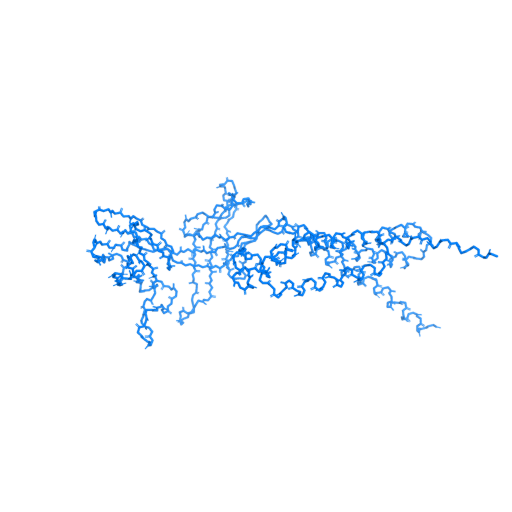74,40,66,46,79,70,58,94,57,26,34,41,35,36,36,69,24,31,17,51,43,63,46,98,88,65,46,86,38,54,71,28,88,52,75,78,44,52,32,33,40,38,37,36,28,46,77,88,39,82,74,49,70,52,75,33,40,66,71,33,75,40,84,44,100,60,43,37,36,34,34,66,39,71,45,58,27,42,20,37,36,42,36,30,52,78,42,53,67,50,31,53,49,10,52,49,33,26,52,52,11,48,52,56,33,50,54,61,51,51,60,48,57,57,63,65,73,78,113

Mean predicted aligned error: 7.91 Å